Protein AF-A0A0L0MYG7-F1 (afdb_monomer_lite)

Radius of gyration: 21.52 Å; chains: 1; bounding box: 52×44×65 Å

Sequence (271 aa):
MSEELMTRDEAVSALLAFVYSGALVLRRGVGYALIGATPTTFSWSAALEDIDGPAMPVDRYCVKIDRRSKKISPPEPIILSKVDLSEAILSATGLHLASLTRFTDGALSISYKVTVQESLDIAYVLQLRHYGNVASMDSLMALISKRVDPHVLPVPPVYPIPGEKRRQDTAGMGRQITFLIPGVMASITYPRLSHDEKLVFIRRVAFAFQACWSIPLLGTHLIGELTATDVGDEVVLSIEPDRHHSLGGPFSSVRKYLQAYIKSSLIALEK

Structure (mmCIF, N/CA/C/O backbone):
data_AF-A0A0L0MYG7-F1
#
_entry.id   AF-A0A0L0MYG7-F1
#
loop_
_atom_site.group_PDB
_atom_site.id
_atom_site.type_symbol
_atom_site.label_atom_id
_atom_site.label_alt_id
_atom_site.label_comp_id
_atom_site.label_asym_id
_atom_site.label_entity_id
_atom_site.label_seq_id
_atom_site.pdbx_PDB_ins_code
_atom_site.Cartn_x
_atom_site.Cartn_y
_atom_site.Cartn_z
_atom_site.occupancy
_atom_site.B_iso_or_equiv
_atom_site.auth_seq_id
_atom_site.auth_comp_id
_atom_site.auth_asym_id
_atom_site.auth_atom_id
_atom_site.pdbx_PDB_model_num
ATOM 1 N N . MET A 1 1 ? 22.408 -6.200 -36.725 1.00 44.53 1 MET A N 1
ATOM 2 C CA . MET A 1 1 ? 22.209 -7.198 -35.655 1.00 44.53 1 MET A CA 1
ATOM 3 C C . MET A 1 1 ? 21.336 -6.550 -34.599 1.00 44.53 1 MET A C 1
ATOM 5 O O . MET A 1 1 ? 21.670 -5.447 -34.187 1.00 44.53 1 MET A O 1
ATOM 9 N N . SER A 1 2 ? 20.195 -7.145 -34.250 1.00 50.91 2 SER A N 1
ATOM 10 C CA . SER A 1 2 ? 19.400 -6.663 -33.115 1.00 50.91 2 SER A CA 1
ATOM 11 C C . SER A 1 2 ? 20.185 -7.003 -31.855 1.00 50.91 2 SER A C 1
ATOM 13 O O . SER A 1 2 ? 20.389 -8.183 -31.593 1.00 50.91 2 SER A O 1
ATOM 15 N N . GLU A 1 3 ? 20.689 -6.008 -31.126 1.00 68.12 3 GLU A N 1
ATOM 16 C CA . GLU A 1 3 ? 21.228 -6.266 -29.789 1.00 68.12 3 GLU A CA 1
ATOM 17 C C . GLU A 1 3 ? 20.101 -6.842 -28.934 1.00 68.12 3 GLU A C 1
ATOM 19 O O . GLU A 1 3 ? 19.008 -6.276 -28.856 1.00 68.12 3 GLU A O 1
ATOM 24 N N . GLU A 1 4 ? 20.349 -8.014 -28.364 1.00 82.50 4 GLU A N 1
ATOM 25 C CA . GLU A 1 4 ? 19.376 -8.713 -27.546 1.00 82.50 4 GLU A CA 1
ATOM 26 C C . GLU A 1 4 ? 19.176 -7.937 -26.241 1.00 82.50 4 GLU A C 1
ATOM 28 O O . GLU A 1 4 ? 20.112 -7.720 -25.467 1.00 82.50 4 GLU A O 1
ATOM 33 N N . LEU A 1 5 ? 17.954 -7.443 -26.035 1.00 88.88 5 LEU A N 1
ATOM 34 C CA . LEU A 1 5 ? 17.595 -6.716 -24.825 1.00 88.88 5 LEU A CA 1
ATOM 35 C C . LEU A 1 5 ? 17.513 -7.686 -23.655 1.00 88.88 5 LEU A C 1
ATOM 37 O O . LEU A 1 5 ? 16.866 -8.725 -23.761 1.00 88.88 5 LEU A O 1
ATOM 41 N N . MET A 1 6 ? 18.062 -7.273 -22.515 1.00 90.94 6 MET A N 1
ATOM 42 C CA . MET A 1 6 ? 17.959 -8.017 -21.269 1.00 90.94 6 MET A CA 1
ATOM 43 C C . MET A 1 6 ? 16.494 -8.355 -20.959 1.00 90.94 6 MET A C 1
ATOM 45 O O . MET A 1 6 ? 15.597 -7.489 -20.972 1.00 90.94 6 MET A O 1
ATOM 49 N N . THR A 1 7 ? 16.274 -9.634 -20.682 1.00 90.69 7 THR A N 1
ATOM 50 C CA . THR A 1 7 ? 15.012 -10.197 -20.213 1.00 90.69 7 THR A CA 1
ATOM 51 C C . THR A 1 7 ? 14.792 -9.873 -18.735 1.00 90.69 7 THR A C 1
ATOM 53 O O . THR A 1 7 ? 15.692 -9.431 -18.020 1.00 90.69 7 THR A O 1
ATOM 56 N N . ARG A 1 8 ? 13.563 -10.072 -18.248 1.00 89.88 8 ARG A N 1
ATOM 57 C CA . ARG A 1 8 ? 13.252 -9.845 -16.831 1.00 89.88 8 ARG A CA 1
ATOM 58 C C . ARG A 1 8 ? 14.039 -10.795 -15.924 1.00 89.88 8 ARG A C 1
ATOM 60 O O . ARG A 1 8 ? 14.512 -10.353 -14.885 1.00 89.88 8 ARG A O 1
ATOM 67 N N . ASP A 1 9 ? 14.201 -12.051 -16.326 1.00 89.06 9 ASP A N 1
ATOM 68 C CA . ASP A 1 9 ? 14.867 -13.068 -15.508 1.00 89.06 9 ASP A CA 1
ATOM 69 C C . ASP A 1 9 ? 16.372 -12.808 -15.415 1.00 89.06 9 ASP A C 1
ATOM 71 O O . ASP A 1 9 ? 16.927 -12.806 -14.317 1.00 89.06 9 ASP A O 1
ATOM 75 N N . GLU A 1 10 ? 17.015 -12.440 -16.529 1.00 92.56 10 GLU A N 1
ATOM 76 C CA . GLU A 1 10 ? 18.406 -11.970 -16.510 1.00 92.56 10 GLU A CA 1
ATOM 77 C C . GLU A 1 10 ? 18.579 -10.737 -15.613 1.00 92.56 10 GLU A C 1
ATOM 79 O O . GLU A 1 10 ? 19.562 -10.639 -14.876 1.00 92.56 10 GLU A O 1
ATOM 84 N N . ALA A 1 11 ? 17.626 -9.798 -15.646 1.00 93.56 11 ALA A N 1
ATOM 85 C CA . ALA A 1 11 ? 17.662 -8.613 -14.795 1.00 93.56 11 ALA A CA 1
ATOM 86 C C . ALA A 1 11 ? 17.522 -8.965 -13.306 1.00 93.56 11 ALA A C 1
ATOM 88 O O . ALA A 1 11 ? 18.200 -8.361 -12.477 1.00 93.56 11 ALA A O 1
ATOM 89 N N . VAL A 1 12 ? 16.690 -9.955 -12.960 1.00 93.81 12 VAL A N 1
ATOM 90 C CA . VAL A 1 12 ? 16.579 -10.476 -11.588 1.00 93.81 12 VAL A CA 1
ATOM 91 C C . VAL A 1 12 ? 17.892 -11.121 -11.153 1.00 93.81 12 VAL A C 1
ATOM 93 O O . VAL A 1 12 ? 18.393 -10.807 -10.074 1.00 93.81 12 VAL A O 1
ATOM 96 N N . SER A 1 13 ? 18.494 -11.972 -11.988 1.00 93.94 13 SER A N 1
ATOM 97 C CA . SER A 1 13 ? 19.794 -12.578 -11.678 1.00 93.94 13 SER A CA 1
ATOM 98 C C . SER A 1 13 ? 20.880 -11.517 -11.476 1.00 93.94 13 SER A C 1
ATOM 100 O O . SER A 1 13 ? 21.637 -11.593 -10.507 1.00 93.94 13 SER A O 1
ATOM 102 N N . ALA A 1 14 ? 20.923 -10.495 -12.337 1.00 94.62 14 ALA A N 1
ATOM 103 C CA . ALA A 1 14 ? 21.862 -9.381 -12.223 1.00 94.62 14 ALA A CA 1
ATOM 104 C C . ALA A 1 14 ? 21.627 -8.546 -10.952 1.00 94.62 14 ALA A C 1
ATOM 106 O O . ALA A 1 14 ? 22.588 -8.198 -10.266 1.00 94.62 14 ALA A O 1
ATOM 107 N N . LEU A 1 15 ? 20.364 -8.270 -10.603 1.00 94.38 15 LEU A N 1
ATOM 108 C CA . LEU A 1 15 ? 19.988 -7.577 -9.369 1.00 94.38 15 LEU A CA 1
ATOM 109 C C . LEU A 1 15 ? 20.484 -8.337 -8.137 1.00 94.38 15 LEU A C 1
ATOM 111 O O . LEU A 1 15 ? 21.134 -7.749 -7.277 1.00 94.38 15 LEU A O 1
ATOM 115 N N . LEU A 1 16 ? 20.196 -9.637 -8.052 1.00 92.94 16 LEU A N 1
ATOM 116 C CA . LEU A 1 16 ? 20.586 -10.455 -6.905 1.00 92.94 16 LEU A CA 1
ATOM 117 C C . LEU A 1 16 ? 22.108 -10.559 -6.791 1.00 92.94 16 LEU A C 1
ATOM 119 O O . LEU A 1 16 ? 22.650 -10.349 -5.708 1.00 92.94 16 LEU A O 1
ATOM 123 N N . ALA A 1 17 ? 22.807 -10.801 -7.904 1.00 92.75 17 ALA A N 1
ATOM 124 C CA . ALA A 1 17 ? 24.267 -10.818 -7.925 1.00 92.75 17 ALA A CA 1
ATOM 125 C C . ALA A 1 17 ? 24.854 -9.481 -7.442 1.00 92.75 17 ALA A C 1
ATOM 127 O O . ALA A 1 17 ? 25.784 -9.463 -6.637 1.00 92.75 17 ALA A O 1
ATOM 128 N N . PHE A 1 18 ? 24.276 -8.360 -7.877 1.00 92.31 18 PHE A N 1
ATOM 129 C CA . PHE A 1 18 ? 24.678 -7.028 -7.440 1.00 92.31 18 PHE A CA 1
ATOM 130 C C . PHE A 1 18 ? 24.441 -6.803 -5.942 1.00 92.31 18 PHE A C 1
ATOM 132 O O . PHE A 1 18 ? 25.358 -6.369 -5.246 1.00 92.31 18 PHE A O 1
ATOM 139 N N . VAL A 1 19 ? 23.261 -7.144 -5.418 1.00 90.06 19 VAL A N 1
ATOM 140 C CA . VAL A 1 19 ? 22.948 -7.008 -3.985 1.00 90.06 19 VAL A CA 1
ATOM 141 C C . VAL A 1 19 ? 23.922 -7.844 -3.142 1.00 90.06 19 VAL A C 1
ATOM 143 O O . VAL A 1 19 ? 24.525 -7.325 -2.201 1.00 90.06 19 VAL A O 1
ATOM 146 N N . TYR A 1 20 ? 24.138 -9.111 -3.516 1.00 89.31 20 TYR A N 1
ATOM 147 C CA . TYR A 1 20 ? 25.002 -10.041 -2.781 1.00 89.31 20 TYR A CA 1
ATOM 148 C C . TYR A 1 20 ? 26.503 -9.812 -2.983 1.00 89.31 20 TYR A C 1
ATOM 150 O O . TYR A 1 20 ? 27.301 -10.330 -2.204 1.00 89.31 20 TYR A O 1
ATOM 158 N N . SER A 1 21 ? 26.906 -8.989 -3.956 1.00 88.25 21 SER A N 1
ATOM 159 C CA . SER A 1 21 ? 28.303 -8.554 -4.107 1.00 88.25 21 SER A CA 1
ATOM 160 C C . SER A 1 21 ? 28.805 -7.685 -2.943 1.00 88.25 21 SER A C 1
ATOM 162 O O . SER A 1 21 ? 29.998 -7.407 -2.852 1.00 88.25 21 SER A O 1
ATOM 164 N N . GLY A 1 22 ? 27.906 -7.247 -2.052 1.00 81.00 22 GLY A N 1
ATOM 165 C CA . GLY A 1 22 ? 28.211 -6.324 -0.959 1.00 81.00 22 GLY A CA 1
ATOM 166 C C . GLY A 1 22 ? 28.069 -4.850 -1.344 1.00 81.00 22 GLY A C 1
ATOM 167 O O . GLY A 1 22 ? 28.315 -3.992 -0.503 1.00 81.00 22 GLY A O 1
ATOM 168 N N . ALA A 1 23 ? 27.628 -4.544 -2.572 1.00 78.62 23 ALA A N 1
ATOM 169 C CA . ALA A 1 23 ? 27.386 -3.174 -3.034 1.00 78.62 23 ALA A CA 1
ATOM 170 C C . ALA A 1 23 ? 26.303 -2.431 -2.229 1.00 78.62 23 ALA A C 1
ATOM 172 O O . ALA A 1 23 ? 26.294 -1.203 -2.200 1.00 78.62 23 ALA A O 1
ATOM 173 N N . LEU A 1 24 ? 25.392 -3.175 -1.591 1.00 73.38 24 LEU A N 1
ATOM 174 C CA . LEU A 1 24 ? 24.371 -2.635 -0.698 1.00 73.38 24 LEU A CA 1
ATOM 175 C C . LEU A 1 24 ? 24.718 -2.903 0.767 1.00 73.38 24 LEU A C 1
ATOM 177 O O . LEU A 1 24 ? 25.017 -1.957 1.487 1.00 73.38 24 LEU A O 1
ATOM 181 N N . VAL A 1 25 ? 24.711 -4.166 1.211 1.00 67.25 25 VAL A N 1
ATOM 182 C CA . VAL A 1 25 ? 25.113 -4.570 2.573 1.00 67.25 25 VAL A CA 1
ATOM 183 C C . VAL A 1 25 ? 25.548 -6.045 2.566 1.00 67.25 25 VAL A C 1
ATOM 185 O O . VAL A 1 25 ? 24.929 -6.869 1.894 1.00 67.25 25 VAL A O 1
ATOM 188 N N . LEU A 1 26 ? 26.586 -6.408 3.331 1.00 67.50 26 LEU A N 1
ATOM 189 C CA . LEU A 1 26 ? 26.962 -7.811 3.562 1.00 67.50 26 LEU A CA 1
ATOM 190 C C . LEU A 1 26 ? 26.000 -8.493 4.557 1.00 67.50 26 LEU A C 1
ATOM 192 O O . LEU A 1 26 ? 25.760 -7.962 5.636 1.00 67.50 26 LEU A O 1
ATOM 196 N N . ARG A 1 27 ? 25.566 -9.725 4.242 1.00 65.12 27 ARG A N 1
ATOM 197 C CA . ARG A 1 27 ? 24.847 -10.659 5.144 1.00 65.12 27 ARG A CA 1
ATOM 198 C C . ARG A 1 27 ? 23.405 -10.282 5.529 1.00 65.12 27 ARG A C 1
ATOM 200 O O . ARG A 1 27 ? 22.999 -10.511 6.661 1.00 65.12 27 ARG A O 1
ATOM 207 N N . ARG A 1 28 ? 22.615 -9.764 4.587 1.00 76.12 28 ARG A N 1
ATOM 208 C CA . ARG A 1 28 ? 21.155 -9.620 4.742 1.00 76.12 28 ARG A CA 1
ATOM 209 C C . ARG A 1 28 ? 20.405 -10.438 3.692 1.00 76.12 28 ARG A C 1
ATOM 211 O O . ARG A 1 28 ? 20.926 -10.669 2.598 1.00 76.12 28 ARG A O 1
ATOM 218 N N . GLY A 1 29 ? 19.197 -10.884 4.031 1.00 84.19 29 GLY A N 1
ATOM 219 C CA . GLY A 1 29 ? 18.233 -11.366 3.046 1.00 84.19 29 GLY A CA 1
ATOM 220 C C . GLY A 1 29 ? 17.796 -10.218 2.136 1.00 84.19 29 GLY A C 1
ATOM 221 O O . GLY A 1 29 ? 17.861 -9.050 2.526 1.00 84.19 29 GLY A O 1
ATOM 222 N N . VAL A 1 30 ? 17.370 -10.533 0.911 1.00 87.38 30 VAL A N 1
ATOM 223 C CA . VAL A 1 30 ? 16.823 -9.526 -0.004 1.00 87.38 30 VAL A CA 1
ATOM 224 C C . VAL A 1 30 ? 15.438 -9.927 -0.490 1.00 87.38 30 VAL A C 1
ATOM 226 O O . VAL A 1 30 ? 15.272 -10.898 -1.227 1.00 87.38 30 VAL A O 1
ATOM 229 N N . GLY A 1 31 ? 14.439 -9.142 -0.093 1.00 88.44 31 GLY A N 1
ATOM 230 C CA . GLY A 1 31 ? 13.153 -9.100 -0.778 1.00 88.44 31 GLY A CA 1
ATOM 231 C C . GLY A 1 31 ? 13.262 -8.157 -1.972 1.00 88.44 31 GLY A C 1
ATOM 232 O O . GLY A 1 31 ? 13.893 -7.107 -1.869 1.00 88.44 31 GLY A O 1
ATOM 233 N N . TYR A 1 32 ? 12.671 -8.493 -3.116 1.00 89.81 32 TYR A N 1
ATOM 234 C CA . TYR A 1 32 ? 12.673 -7.587 -4.264 1.00 89.81 32 TYR A CA 1
ATOM 235 C C . TYR A 1 32 ? 11.331 -7.548 -4.986 1.00 89.81 32 TYR A C 1
ATOM 237 O O . TYR A 1 32 ? 10.563 -8.508 -4.979 1.00 89.81 32 TYR A O 1
ATOM 245 N N . ALA A 1 33 ? 11.054 -6.408 -5.612 1.00 89.31 33 ALA A N 1
ATOM 246 C CA . ALA A 1 33 ? 9.813 -6.143 -6.325 1.00 89.31 33 ALA A CA 1
ATOM 247 C C . ALA A 1 33 ? 10.068 -5.263 -7.549 1.00 89.31 33 ALA A C 1
ATOM 249 O O . ALA A 1 33 ? 10.836 -4.304 -7.479 1.00 89.31 33 ALA A O 1
ATOM 250 N N . LEU A 1 34 ? 9.420 -5.569 -8.673 1.00 90.12 34 LEU A N 1
ATOM 251 C CA . LEU A 1 34 ? 9.500 -4.726 -9.866 1.00 90.12 34 LEU A CA 1
ATOM 252 C C . LEU A 1 34 ? 8.645 -3.473 -9.638 1.00 90.12 34 LEU A C 1
ATOM 254 O O . LEU A 1 34 ? 7.438 -3.594 -9.455 1.00 90.12 34 LEU A O 1
ATOM 258 N N . ILE A 1 35 ? 9.267 -2.294 -9.671 1.00 89.62 35 ILE A N 1
ATOM 259 C CA . ILE A 1 35 ? 8.579 -0.994 -9.595 1.00 89.62 35 ILE A CA 1
ATOM 260 C C . ILE A 1 35 ? 8.069 -0.600 -10.983 1.00 89.62 35 ILE A C 1
ATOM 262 O O . ILE A 1 35 ? 6.950 -0.123 -11.134 1.00 89.62 35 ILE A O 1
ATOM 266 N N . GLY A 1 36 ? 8.896 -0.798 -12.012 1.00 88.31 36 GLY A N 1
ATOM 267 C CA . GLY A 1 36 ? 8.549 -0.416 -13.374 1.00 88.31 36 GLY A CA 1
ATOM 268 C C . GLY A 1 36 ? 9.454 -1.054 -14.417 1.00 88.31 36 GLY A C 1
ATOM 269 O O . GLY A 1 36 ? 10.616 -1.368 -14.155 1.00 88.31 36 GLY A O 1
ATOM 270 N N . ALA A 1 37 ? 8.907 -1.237 -15.615 1.00 90.75 37 ALA A N 1
ATOM 271 C CA . ALA A 1 37 ? 9.622 -1.750 -16.772 1.00 90.75 37 ALA A CA 1
ATOM 272 C C . ALA A 1 37 ? 9.333 -0.868 -17.987 1.00 90.75 37 ALA A C 1
ATOM 274 O O . ALA A 1 37 ? 8.186 -0.723 -18.404 1.00 90.75 37 ALA A O 1
ATOM 275 N N . THR A 1 38 ? 10.385 -0.305 -18.571 1.00 90.12 38 THR A N 1
ATOM 276 C CA . THR A 1 38 ? 10.336 0.397 -19.855 1.00 90.12 38 THR A CA 1
ATOM 277 C C . THR A 1 38 ? 11.056 -0.442 -20.920 1.00 90.12 38 THR A C 1
ATOM 279 O O . THR A 1 38 ? 11.719 -1.441 -20.602 1.00 90.12 38 THR A O 1
ATOM 282 N N . PRO A 1 39 ? 10.976 -0.074 -22.211 1.00 90.81 39 PRO A N 1
ATOM 283 C CA . PRO A 1 39 ? 11.763 -0.735 -23.251 1.00 90.81 39 PRO A CA 1
ATOM 284 C C . PRO A 1 39 ? 13.276 -0.720 -22.985 1.00 90.81 39 PRO A C 1
ATOM 286 O O . PRO A 1 39 ? 13.977 -1.625 -23.424 1.00 90.81 39 PRO A O 1
ATOM 289 N N . THR A 1 40 ? 13.774 0.267 -22.234 1.00 93.56 40 THR A N 1
ATOM 290 C CA . THR A 1 40 ? 15.208 0.481 -21.996 1.00 93.56 40 THR A CA 1
ATOM 291 C C . THR A 1 40 ? 15.657 0.153 -20.581 1.00 93.56 40 THR A C 1
ATOM 293 O O . THR A 1 40 ? 16.847 -0.032 -20.368 1.00 93.56 40 THR A O 1
ATOM 296 N N . THR A 1 41 ? 14.759 0.087 -19.598 1.00 94.94 41 THR A N 1
ATOM 297 C CA . THR A 1 41 ? 15.164 0.044 -18.186 1.00 94.94 41 THR A CA 1
ATOM 298 C C . THR A 1 41 ? 14.212 -0.799 -17.350 1.00 94.94 41 THR A C 1
ATOM 300 O O . THR A 1 41 ? 12.996 -0.752 -17.535 1.00 94.94 41 THR A O 1
ATOM 303 N N . PHE A 1 42 ? 14.765 -1.536 -16.392 1.00 95.44 42 PHE A N 1
ATOM 304 C CA . PHE A 1 42 ? 14.014 -2.102 -15.276 1.00 95.44 42 PHE A CA 1
ATOM 305 C C . PHE A 1 42 ? 14.325 -1.338 -13.993 1.00 95.44 42 PHE A C 1
ATOM 307 O O . PHE A 1 42 ? 15.490 -1.078 -13.711 1.00 95.44 42 PHE A O 1
ATOM 314 N N . SER A 1 43 ? 13.299 -1.026 -13.208 1.00 94.44 43 SER A N 1
ATOM 315 C CA . SER A 1 43 ? 13.423 -0.404 -11.888 1.00 94.44 43 SER A CA 1
ATOM 316 C C . SER A 1 43 ? 12.910 -1.371 -10.830 1.00 94.44 43 SER A C 1
ATOM 318 O O . SER A 1 43 ? 11.752 -1.790 -10.887 1.00 94.44 43 SER A O 1
ATOM 320 N N . TRP A 1 44 ? 13.750 -1.705 -9.857 1.00 93.50 44 TRP A N 1
ATOM 321 C CA . TRP A 1 44 ? 13.452 -2.673 -8.806 1.00 93.50 44 TRP A CA 1
ATOM 322 C C . TRP A 1 44 ? 13.548 -2.036 -7.427 1.00 93.50 44 TRP A C 1
ATOM 324 O O . TRP A 1 44 ? 14.464 -1.267 -7.161 1.00 93.50 44 TRP A O 1
ATOM 334 N N . SER A 1 45 ? 12.630 -2.395 -6.537 1.00 91.94 45 SER A N 1
ATOM 335 C CA . SER A 1 45 ? 12.805 -2.219 -5.101 1.00 91.94 45 SER A CA 1
ATOM 336 C C . SER A 1 45 ? 13.587 -3.415 -4.572 1.00 91.94 45 SER A C 1
ATOM 338 O O . SER A 1 45 ? 13.196 -4.549 -4.834 1.00 91.94 45 SER A O 1
ATOM 340 N N . ALA A 1 46 ? 14.664 -3.164 -3.835 1.00 91.75 46 ALA A N 1
ATOM 341 C CA . ALA A 1 46 ? 15.398 -4.152 -3.056 1.00 91.75 46 ALA A CA 1
ATOM 342 C C . ALA A 1 46 ? 15.268 -3.796 -1.570 1.00 91.75 46 ALA A C 1
ATOM 344 O O . ALA A 1 46 ? 15.674 -2.710 -1.159 1.00 91.75 46 ALA A O 1
ATOM 345 N N . ALA A 1 47 ? 14.678 -4.693 -0.788 1.00 90.44 47 ALA A N 1
ATOM 346 C CA . ALA A 1 47 ? 14.458 -4.586 0.646 1.00 90.44 47 ALA A CA 1
ATOM 347 C C . ALA A 1 47 ? 15.480 -5.460 1.379 1.00 90.44 47 ALA A C 1
ATOM 349 O O . ALA A 1 47 ? 15.531 -6.668 1.153 1.00 90.44 47 ALA A O 1
ATOM 350 N N . LEU A 1 48 ? 16.311 -4.845 2.219 1.00 88.69 48 LEU A N 1
ATOM 351 C CA . LEU A 1 48 ? 17.413 -5.519 2.904 1.00 88.69 48 LEU A CA 1
ATOM 352 C C . LEU A 1 48 ? 16.962 -5.988 4.286 1.00 88.69 48 LEU A C 1
ATOM 354 O O . LEU A 1 48 ? 17.014 -5.230 5.257 1.00 88.69 48 LEU A O 1
ATOM 358 N N . GLU A 1 49 ? 16.519 -7.235 4.357 1.00 84.50 49 GLU A N 1
ATOM 359 C CA . GLU A 1 49 ? 15.932 -7.830 5.554 1.00 84.50 49 GLU A CA 1
ATOM 360 C C . GLU A 1 49 ? 17.003 -8.521 6.398 1.00 84.50 49 GLU A C 1
ATOM 362 O O . GLU A 1 49 ? 17.777 -9.351 5.915 1.00 84.50 49 GLU A O 1
ATOM 367 N N . ASP A 1 50 ? 17.049 -8.174 7.680 1.00 83.19 50 ASP A N 1
ATOM 368 C CA . ASP A 1 50 ? 17.824 -8.920 8.663 1.00 83.19 50 ASP A CA 1
ATOM 369 C C . ASP A 1 50 ? 16.933 -10.027 9.232 1.00 83.19 50 ASP A C 1
ATOM 371 O O . ASP A 1 50 ? 16.040 -9.762 10.034 1.00 83.19 50 ASP A O 1
ATOM 375 N N . ILE A 1 51 ? 17.127 -11.254 8.742 1.00 77.44 51 ILE A N 1
ATOM 376 C CA . ILE A 1 51 ? 16.279 -12.408 9.084 1.00 77.44 51 ILE A CA 1
ATOM 377 C C . ILE A 1 51 ? 16.470 -12.806 10.554 1.00 77.44 51 ILE A C 1
ATOM 379 O O . ILE A 1 51 ? 15.522 -13.254 11.198 1.00 77.44 51 ILE A O 1
ATOM 383 N N . ASP A 1 52 ? 17.677 -12.608 11.083 1.00 82.38 52 ASP A N 1
ATOM 384 C CA . ASP A 1 52 ? 18.057 -13.017 12.436 1.00 82.38 52 ASP A CA 1
ATOM 385 C C . ASP A 1 52 ? 18.026 -11.843 13.435 1.00 82.38 52 ASP A C 1
ATOM 387 O O . ASP A 1 52 ? 18.188 -12.033 14.644 1.00 82.38 52 ASP A O 1
ATOM 391 N N . GLY A 1 53 ? 17.836 -10.618 12.936 1.00 78.00 53 GLY A N 1
ATOM 392 C CA . GLY A 1 53 ? 17.839 -9.386 13.715 1.00 78.00 53 GLY A CA 1
ATOM 393 C C . GLY A 1 53 ? 16.503 -9.051 14.395 1.00 78.00 53 GLY A C 1
ATOM 394 O O . GLY A 1 53 ? 15.467 -9.671 14.146 1.00 78.00 53 GLY A O 1
ATOM 395 N N . PRO A 1 54 ? 16.492 -8.033 15.277 1.00 77.94 54 PRO A N 1
ATOM 396 C CA . PRO A 1 54 ? 15.252 -7.507 15.835 1.00 77.94 54 PRO A CA 1
ATOM 397 C C . PRO A 1 54 ? 14.381 -6.889 14.735 1.00 77.94 54 PRO A C 1
ATOM 399 O O . PRO A 1 54 ? 14.886 -6.393 13.729 1.00 77.94 54 PRO A O 1
ATOM 402 N N . ALA A 1 55 ? 13.066 -6.847 14.963 1.00 76.25 55 ALA A N 1
ATOM 403 C CA . ALA A 1 55 ? 12.132 -6.182 14.060 1.00 76.25 55 ALA A CA 1
ATOM 404 C C . ALA A 1 55 ? 12.448 -4.678 13.973 1.00 76.25 55 ALA A C 1
ATOM 406 O O . ALA A 1 55 ? 12.067 -3.894 14.842 1.00 76.25 55 ALA A O 1
ATOM 407 N N . MET A 1 56 ? 13.157 -4.292 12.917 1.00 81.75 56 MET A N 1
ATOM 408 C CA . MET A 1 56 ? 13.534 -2.919 12.600 1.00 81.75 56 MET A CA 1
ATOM 409 C C . MET A 1 56 ? 12.944 -2.534 11.241 1.00 81.75 56 MET A C 1
ATOM 411 O O . MET A 1 56 ? 12.690 -3.413 10.414 1.00 81.75 56 MET A O 1
ATOM 415 N N . PRO A 1 57 ? 12.725 -1.234 10.976 1.00 84.94 57 PRO A N 1
ATOM 416 C CA . PRO A 1 57 ? 12.365 -0.793 9.638 1.00 84.94 57 PRO A CA 1
ATOM 417 C C . PRO A 1 57 ? 13.399 -1.268 8.606 1.00 84.94 57 PRO A C 1
ATOM 419 O O . PRO A 1 57 ? 14.605 -1.194 8.839 1.00 84.94 57 PRO A O 1
ATOM 422 N N . VAL A 1 58 ? 12.914 -1.771 7.474 1.00 87.62 58 VAL A N 1
ATOM 423 C CA . VAL A 1 58 ? 13.707 -2.469 6.457 1.00 87.62 58 VAL A CA 1
ATOM 424 C C . VAL A 1 58 ? 14.201 -1.462 5.437 1.00 87.62 58 VAL A C 1
ATOM 426 O O . VAL A 1 58 ? 13.398 -0.842 4.743 1.00 87.62 58 VAL A O 1
ATOM 429 N N . ASP A 1 59 ? 15.509 -1.288 5.295 1.00 89.06 59 ASP A N 1
ATOM 430 C CA . ASP A 1 59 ? 16.047 -0.367 4.294 1.00 89.06 59 ASP A CA 1
ATOM 431 C C . ASP A 1 59 ? 15.720 -0.834 2.878 1.00 89.06 59 ASP A C 1
ATOM 433 O O . ASP A 1 59 ? 15.877 -2.007 2.529 1.00 89.06 59 ASP A O 1
ATOM 437 N N . ARG A 1 60 ? 15.230 0.103 2.064 1.00 91.38 60 ARG A N 1
ATOM 438 C CA . ARG A 1 60 ? 14.775 -0.159 0.701 1.00 91.38 60 ARG A CA 1
ATOM 439 C C . ARG A 1 60 ? 15.515 0.728 -0.269 1.00 91.38 60 ARG A C 1
ATOM 441 O O . ARG A 1 60 ? 15.663 1.924 -0.030 1.00 91.38 60 ARG A O 1
ATOM 448 N N . TYR A 1 61 ? 15.912 0.144 -1.387 1.00 93.00 61 TYR A N 1
ATOM 449 C CA . TYR A 1 61 ? 16.637 0.833 -2.440 1.00 93.00 61 TYR A CA 1
ATOM 450 C C . TYR A 1 61 ? 15.961 0.614 -3.784 1.00 93.00 61 TYR A C 1
ATOM 452 O O . TYR A 1 61 ? 15.470 -0.474 -4.075 1.00 93.00 61 TYR A O 1
ATOM 460 N N . CYS A 1 62 ? 15.942 1.656 -4.602 1.00 94.00 62 CYS A N 1
ATOM 461 C CA . CYS A 1 62 ? 15.598 1.600 -6.004 1.00 94.00 62 CYS A CA 1
ATOM 462 C C . CYS A 1 62 ? 16.877 1.298 -6.781 1.00 94.00 62 CYS A C 1
ATOM 464 O O . CYS A 1 62 ? 17.841 2.064 -6.736 1.00 94.00 62 CYS A O 1
ATOM 466 N N . VAL A 1 63 ? 16.886 0.170 -7.479 1.00 95.25 63 VAL A N 1
ATOM 467 C CA . VAL A 1 63 ? 17.986 -0.259 -8.338 1.00 95.25 63 VAL A CA 1
ATOM 468 C C . VAL A 1 63 ? 17.478 -0.260 -9.771 1.00 95.25 63 VAL A C 1
ATOM 470 O O . VAL A 1 63 ? 16.505 -0.951 -10.087 1.00 95.25 63 VAL A O 1
ATOM 473 N N . LYS A 1 64 ? 18.120 0.523 -10.642 1.00 96.69 64 LYS A N 1
ATOM 474 C CA . LYS A 1 64 ? 17.761 0.604 -12.060 1.00 96.69 64 LYS A CA 1
ATOM 475 C C . LYS A 1 64 ? 18.776 -0.181 -12.881 1.00 96.69 64 LYS A C 1
ATOM 477 O O . LYS A 1 64 ? 19.977 -0.064 -12.659 1.00 96.69 64 LYS A O 1
ATOM 482 N N . ILE A 1 65 ? 18.296 -0.971 -13.833 1.00 97.19 65 ILE A N 1
ATOM 483 C CA . ILE A 1 65 ? 19.124 -1.772 -14.736 1.00 97.19 65 ILE A CA 1
ATOM 484 C C . ILE A 1 65 ? 18.790 -1.375 -16.166 1.00 97.19 65 ILE A C 1
ATOM 486 O O . ILE A 1 65 ? 17.647 -1.514 -16.606 1.00 97.19 65 ILE A O 1
ATOM 490 N N . ASP A 1 66 ? 19.785 -0.875 -16.890 1.00 96.56 66 ASP A N 1
ATOM 491 C CA . ASP A 1 66 ? 19.651 -0.583 -18.311 1.00 96.56 66 ASP A CA 1
ATOM 492 C C . ASP A 1 66 ? 19.664 -1.889 -19.115 1.00 96.56 66 ASP A C 1
ATOM 494 O O . ASP A 1 66 ? 20.594 -2.691 -19.033 1.00 96.56 66 ASP A O 1
ATOM 498 N N . ARG A 1 67 ? 18.614 -2.112 -19.903 1.00 94.88 67 ARG A N 1
ATOM 499 C CA . ARG A 1 67 ? 18.358 -3.378 -20.600 1.00 94.88 67 ARG A CA 1
ATOM 500 C C . ARG A 1 67 ? 19.321 -3.637 -21.751 1.00 94.88 67 ARG A C 1
ATOM 502 O O . ARG A 1 67 ? 19.448 -4.780 -22.177 1.00 94.88 67 ARG A O 1
ATOM 509 N N . ARG A 1 68 ? 19.972 -2.595 -22.268 1.00 93.56 68 ARG A N 1
ATOM 510 C CA . ARG A 1 68 ? 20.857 -2.684 -23.433 1.00 93.56 68 ARG A CA 1
ATOM 511 C C . ARG A 1 68 ? 22.312 -2.851 -23.011 1.00 93.56 68 ARG A C 1
ATOM 513 O O . ARG A 1 68 ? 22.982 -3.790 -23.416 1.00 93.56 68 ARG A O 1
ATOM 520 N N . SER A 1 69 ? 22.787 -1.952 -22.161 1.00 94.56 69 SER A N 1
ATOM 521 C CA . SER A 1 69 ? 24.153 -1.945 -21.634 1.00 94.56 69 SER A CA 1
ATOM 522 C C . SER A 1 69 ? 24.358 -2.899 -20.461 1.00 94.56 69 SER A C 1
ATOM 524 O O . SER A 1 69 ? 25.499 -3.116 -20.056 1.00 94.56 69 SER A O 1
ATOM 526 N N . LYS A 1 70 ? 23.270 -3.436 -19.887 1.00 94.50 70 LYS A N 1
ATOM 527 C CA . LYS A 1 70 ? 23.272 -4.282 -18.683 1.00 94.50 70 LYS A CA 1
ATOM 528 C C . LYS A 1 70 ? 23.877 -3.581 -17.454 1.00 94.50 70 LYS A C 1
ATOM 530 O O . LYS A 1 70 ? 24.178 -4.233 -16.457 1.00 94.50 70 LYS A O 1
ATOM 535 N N . LYS A 1 71 ? 24.064 -2.253 -17.506 1.00 96.06 71 LYS A N 1
ATOM 536 C CA . LYS A 1 71 ? 24.599 -1.465 -16.391 1.00 96.06 71 LYS A CA 1
ATOM 537 C C . LYS A 1 71 ? 23.547 -1.282 -15.309 1.00 96.06 71 LYS A C 1
ATOM 539 O O . LYS A 1 71 ? 22.400 -0.939 -15.588 1.00 96.06 71 LYS A O 1
ATOM 544 N N . ILE A 1 72 ? 23.993 -1.446 -14.071 1.00 96.19 72 ILE A N 1
ATOM 545 C CA . ILE A 1 72 ? 23.204 -1.222 -12.865 1.00 96.19 72 ILE A CA 1
ATOM 546 C C . ILE A 1 72 ? 23.549 0.171 -12.333 1.00 96.19 72 ILE A C 1
ATOM 548 O O . ILE A 1 72 ? 24.726 0.511 -12.196 1.00 96.19 72 ILE A O 1
ATOM 552 N N . SER A 1 73 ? 22.535 0.998 -12.087 1.00 94.44 73 SER A N 1
ATOM 553 C CA . SER A 1 73 ? 22.718 2.319 -11.490 1.00 94.44 73 SER A CA 1
ATOM 554 C C . SER A 1 73 ? 23.131 2.201 -10.021 1.00 94.44 73 SER A C 1
ATOM 556 O O . SER A 1 73 ? 22.788 1.213 -9.365 1.00 94.44 73 SER A O 1
ATOM 558 N N . PRO A 1 74 ? 23.788 3.227 -9.453 1.00 94.06 74 PRO A N 1
ATOM 559 C CA . PRO A 1 74 ? 23.910 3.343 -8.007 1.00 94.06 74 PRO A CA 1
ATOM 560 C C . PRO A 1 74 ? 22.528 3.205 -7.342 1.00 94.06 74 PRO A C 1
ATOM 562 O O . PRO A 1 74 ? 21.563 3.792 -7.847 1.00 94.06 74 PRO A O 1
ATOM 565 N N . PRO A 1 75 ? 22.402 2.423 -6.259 1.00 94.00 75 PRO A N 1
ATOM 566 C CA . PRO A 1 75 ? 21.133 2.269 -5.563 1.00 94.00 75 PRO A CA 1
ATOM 567 C C . PRO A 1 75 ? 20.685 3.573 -4.907 1.00 94.00 75 PRO A C 1
ATOM 569 O O . PRO A 1 75 ? 21.444 4.211 -4.178 1.00 94.00 75 PRO A O 1
ATOM 572 N N . GLU A 1 76 ? 19.432 3.949 -5.135 1.00 94.06 76 GLU A N 1
ATOM 573 C CA . GLU A 1 76 ? 18.822 5.150 -4.561 1.00 94.06 76 GLU A CA 1
ATOM 574 C C . GLU A 1 76 ? 17.944 4.747 -3.365 1.00 94.06 76 GLU A C 1
ATOM 576 O O . GLU A 1 76 ? 17.068 3.899 -3.537 1.00 94.06 76 GLU A O 1
ATOM 581 N N . PRO A 1 77 ? 18.118 5.309 -2.156 1.00 92.75 77 PRO A N 1
ATOM 582 C CA . PRO A 1 77 ? 17.235 5.003 -1.034 1.00 92.75 77 PRO A CA 1
ATOM 583 C C . PRO A 1 77 ? 15.778 5.333 -1.364 1.00 92.75 77 PRO A C 1
ATOM 585 O O . PRO A 1 77 ? 15.464 6.438 -1.809 1.00 92.75 77 PRO A O 1
ATOM 588 N N . ILE A 1 78 ? 14.874 4.392 -1.107 1.00 92.06 78 ILE A N 1
ATOM 589 C CA . ILE A 1 78 ? 13.439 4.638 -1.193 1.00 92.06 78 ILE A CA 1
ATOM 590 C C . ILE A 1 78 ? 12.989 5.167 0.159 1.00 92.06 78 ILE A C 1
ATOM 592 O O . ILE A 1 78 ? 12.760 4.409 1.099 1.00 92.06 78 ILE A O 1
ATOM 596 N N . ILE A 1 79 ? 12.873 6.483 0.244 1.00 91.50 79 ILE A N 1
ATOM 597 C CA . ILE A 1 79 ? 12.381 7.195 1.418 1.00 91.50 79 ILE A CA 1
ATOM 598 C C . ILE A 1 79 ? 11.465 8.322 0.959 1.00 91.50 79 ILE A C 1
ATOM 600 O O . ILE A 1 79 ? 11.637 8.864 -0.131 1.00 91.50 79 ILE A O 1
ATOM 604 N N . LEU A 1 80 ? 10.504 8.696 1.798 1.00 90.25 80 LEU A N 1
ATOM 605 C CA . LEU A 1 80 ? 9.804 9.961 1.618 1.00 90.25 80 LEU A CA 1
ATOM 606 C C . LEU A 1 80 ? 10.583 11.060 2.328 1.00 90.25 80 LEU A C 1
ATOM 608 O O . LEU A 1 80 ? 10.910 10.933 3.512 1.00 90.25 80 LEU A O 1
ATOM 612 N N . SER A 1 81 ? 10.893 12.134 1.604 1.00 91.38 81 SER A N 1
ATOM 613 C CA . SER A 1 81 ? 11.535 13.288 2.218 1.00 91.38 81 SER A CA 1
ATOM 614 C C . SER A 1 81 ? 10.558 14.004 3.154 1.00 91.38 81 SER A C 1
ATOM 616 O O . SER A 1 81 ? 9.336 13.877 3.043 1.00 91.38 81 SER A O 1
ATOM 618 N N . LYS A 1 82 ? 11.087 14.817 4.076 1.00 93.94 82 LYS A N 1
ATOM 619 C CA . LYS A 1 82 ? 10.246 15.679 4.922 1.00 93.94 82 LYS A CA 1
ATOM 620 C C . LYS A 1 82 ? 9.369 16.613 4.079 1.00 93.94 82 LYS A C 1
ATOM 622 O O . LYS A 1 82 ? 8.256 16.918 4.488 1.00 93.94 82 LYS A O 1
ATOM 627 N N . VAL A 1 83 ? 9.864 17.058 2.923 1.00 95.00 83 VAL A N 1
ATOM 628 C CA . VAL A 1 83 ? 9.109 17.911 1.996 1.00 95.00 83 VAL A CA 1
ATOM 629 C C . VAL A 1 83 ? 7.937 17.132 1.402 1.00 95.00 83 VAL A C 1
ATOM 631 O O . VAL A 1 83 ? 6.805 17.591 1.525 1.00 95.00 83 VAL A O 1
ATOM 634 N N . ASP A 1 84 ? 8.183 15.923 0.886 1.00 92.69 84 ASP A N 1
ATOM 635 C CA . ASP A 1 84 ? 7.131 15.075 0.304 1.00 92.69 84 ASP A CA 1
ATOM 636 C C . ASP A 1 84 ? 6.036 14.735 1.322 1.00 92.69 84 ASP A C 1
ATOM 638 O O . ASP A 1 84 ? 4.853 14.702 0.982 1.00 92.69 84 ASP A O 1
ATOM 642 N N . LEU A 1 85 ? 6.431 14.461 2.573 1.00 94.50 85 LEU A N 1
ATOM 643 C CA . LEU A 1 85 ? 5.510 14.164 3.672 1.00 94.50 85 LEU A CA 1
ATOM 644 C C . LEU A 1 85 ? 4.690 15.398 4.061 1.00 94.50 85 LEU A C 1
ATOM 646 O O . LEU A 1 85 ? 3.477 15.288 4.218 1.00 94.50 85 LEU A O 1
ATOM 650 N N . SER A 1 86 ? 5.328 16.565 4.193 1.00 96.62 86 SER A N 1
ATOM 651 C CA . SER A 1 86 ? 4.633 17.822 4.495 1.00 96.62 86 SER A CA 1
ATOM 652 C C . SER A 1 86 ? 3.613 18.175 3.417 1.00 96.62 86 SER A C 1
ATOM 654 O O . SER A 1 86 ? 2.479 18.505 3.747 1.00 96.62 86 SER A O 1
ATOM 656 N N . GLU A 1 87 ? 3.998 18.078 2.142 1.00 96.75 87 GLU A N 1
ATOM 657 C CA . GLU A 1 87 ? 3.113 18.366 1.011 1.00 96.75 87 GLU A CA 1
ATOM 658 C C . GLU A 1 87 ? 1.923 17.402 0.976 1.00 96.75 87 GLU A C 1
ATOM 660 O O . GLU A 1 87 ? 0.781 17.835 0.816 1.00 96.75 87 GLU A O 1
ATOM 665 N N . ALA A 1 88 ? 2.176 16.102 1.157 1.0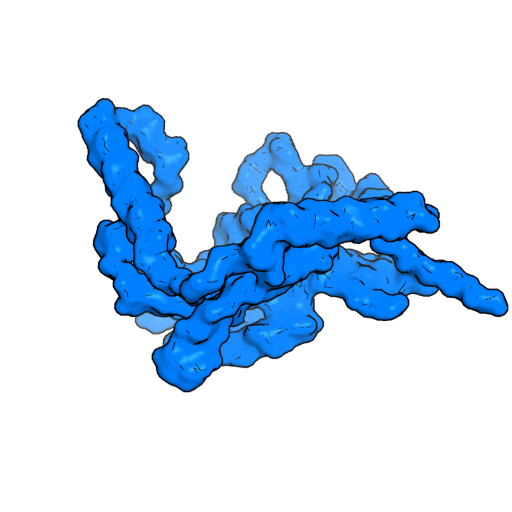0 96.62 88 ALA A N 1
ATOM 666 C CA . ALA A 1 88 ? 1.133 15.083 1.156 1.00 96.62 88 ALA A CA 1
ATOM 667 C C . ALA A 1 88 ? 0.115 15.299 2.284 1.00 96.62 88 ALA A C 1
ATOM 669 O O . ALA A 1 88 ? -1.088 15.248 2.036 1.00 96.62 88 ALA A O 1
ATOM 670 N N . ILE A 1 89 ? 0.588 15.574 3.505 1.00 97.69 89 ILE A N 1
ATOM 671 C CA . ILE A 1 89 ? -0.278 15.833 4.663 1.00 97.69 89 ILE A CA 1
ATOM 672 C C . ILE A 1 89 ? -1.089 17.105 4.441 1.00 97.69 89 ILE A C 1
ATOM 674 O O . ILE A 1 89 ? -2.313 17.051 4.517 1.00 97.69 89 ILE A O 1
ATOM 678 N N . LEU A 1 90 ? -0.437 18.212 4.076 1.00 97.81 90 LEU A N 1
ATOM 679 C CA . LEU A 1 90 ? -1.125 19.478 3.835 1.00 97.81 90 LEU A CA 1
ATOM 680 C C . LEU A 1 90 ? -2.194 19.340 2.747 1.00 97.81 90 LEU A C 1
ATOM 682 O O . LEU A 1 90 ? -3.314 19.811 2.922 1.00 97.81 90 LEU A O 1
ATOM 686 N N . SER A 1 91 ? -1.878 18.654 1.648 1.00 97.31 91 SER A N 1
ATOM 687 C CA . SER A 1 91 ? -2.807 18.492 0.524 1.00 97.31 91 SER A CA 1
ATOM 688 C C . SER A 1 91 ? -3.998 17.591 0.852 1.00 97.31 91 SER A C 1
ATOM 690 O O . SER A 1 91 ? -5.083 17.810 0.322 1.00 97.31 91 SER A O 1
ATOM 692 N N . ALA A 1 92 ? -3.806 16.570 1.692 1.00 96.88 92 ALA A N 1
ATOM 693 C CA . ALA A 1 92 ? -4.850 15.598 2.014 1.00 96.88 92 ALA A CA 1
ATOM 694 C C . ALA A 1 92 ? -5.714 16.001 3.217 1.00 96.88 92 ALA A C 1
ATOM 696 O O . ALA A 1 92 ? -6.887 15.637 3.279 1.00 96.88 92 ALA A O 1
ATOM 697 N N . THR A 1 93 ? -5.145 16.715 4.193 1.00 96.50 93 THR A N 1
ATOM 698 C CA . THR A 1 93 ? -5.818 17.011 5.470 1.00 96.50 93 THR A CA 1
ATOM 699 C C . THR A 1 93 ? -5.976 18.504 5.747 1.00 96.50 93 THR A C 1
ATOM 701 O O . THR A 1 93 ? -6.766 18.869 6.614 1.00 96.50 93 THR A O 1
ATOM 704 N N . GLY A 1 94 ? -5.246 19.371 5.038 1.00 97.25 94 GLY A N 1
ATOM 705 C CA . GLY A 1 94 ? -5.168 20.803 5.335 1.00 97.25 94 GLY A CA 1
ATOM 706 C C . GLY A 1 94 ? -4.307 21.146 6.556 1.00 97.25 94 GLY A C 1
ATOM 707 O O . GLY A 1 94 ? -4.299 22.301 6.973 1.00 97.25 94 GLY A O 1
ATOM 708 N N . LEU A 1 95 ? -3.601 20.168 7.135 1.00 97.69 95 LEU A N 1
ATOM 709 C CA . LEU A 1 95 ? -2.826 20.318 8.371 1.00 97.69 95 LEU A CA 1
ATOM 710 C C . LEU A 1 95 ? -1.319 20.372 8.104 1.00 97.69 95 LEU A C 1
ATOM 712 O O . LEU A 1 95 ? -0.831 19.890 7.080 1.00 97.69 95 LEU A O 1
ATOM 716 N N . HIS A 1 96 ? -0.557 20.912 9.052 1.00 97.94 96 HIS A N 1
ATOM 717 C CA . HIS A 1 96 ? 0.890 21.063 8.917 1.00 97.94 96 HIS A CA 1
ATOM 718 C C . HIS A 1 96 ? 1.642 19.954 9.641 1.00 97.94 96 HIS A C 1
ATOM 720 O O . HIS A 1 96 ? 1.366 19.624 10.793 1.00 97.94 96 HIS A O 1
ATOM 726 N N . LEU A 1 97 ? 2.668 19.412 8.986 1.00 97.50 97 LEU A N 1
ATOM 727 C CA . LEU A 1 97 ? 3.549 18.413 9.581 1.00 97.50 97 LEU A CA 1
ATOM 728 C C . LEU A 1 97 ? 4.279 18.984 10.812 1.00 97.50 97 LEU A C 1
ATOM 730 O O . LEU A 1 97 ? 5.025 19.962 10.704 1.00 97.50 97 LEU A O 1
ATOM 734 N N . ALA A 1 98 ? 4.118 18.340 11.971 1.00 96.62 98 ALA A N 1
ATOM 735 C CA . ALA A 1 98 ? 4.885 18.641 13.182 1.00 96.62 98 ALA A CA 1
ATOM 736 C C . ALA A 1 98 ? 6.083 17.699 13.321 1.00 96.62 98 ALA A C 1
ATOM 738 O O . ALA A 1 98 ? 7.233 18.141 13.369 1.00 96.62 98 ALA A O 1
ATOM 739 N N . SER A 1 99 ? 5.823 16.391 13.350 1.00 95.81 99 SER A N 1
ATOM 740 C CA . SER A 1 99 ? 6.863 15.372 13.478 1.00 95.81 99 SER A CA 1
ATOM 741 C C . SER A 1 99 ? 6.567 14.157 12.610 1.00 95.81 99 SER A C 1
ATOM 743 O O . SER A 1 99 ? 5.420 13.884 12.252 1.00 95.81 99 SER A O 1
ATOM 745 N N . LEU A 1 100 ? 7.623 13.430 12.260 1.00 94.38 100 LEU A N 1
ATOM 746 C CA . LEU A 1 100 ? 7.533 12.177 11.528 1.00 94.38 100 LEU A CA 1
ATOM 747 C C . LEU A 1 100 ? 8.489 11.164 12.145 1.00 94.38 100 LEU A C 1
ATOM 749 O O . LEU A 1 100 ? 9.588 11.505 12.585 1.00 94.38 100 LEU A O 1
ATOM 753 N N . THR A 1 101 ? 8.087 9.904 12.171 1.00 93.38 101 THR A N 1
ATOM 754 C CA . THR A 1 101 ? 8.942 8.802 12.610 1.00 93.38 101 THR A CA 1
ATOM 755 C C . THR A 1 101 ? 8.607 7.573 11.788 1.00 93.38 101 THR A C 1
ATOM 757 O O . THR A 1 101 ? 7.437 7.243 11.601 1.00 93.38 101 THR A O 1
ATOM 760 N N . ARG A 1 102 ? 9.630 6.885 11.277 1.00 91.19 102 ARG A N 1
ATOM 761 C CA . ARG A 1 102 ? 9.438 5.601 10.602 1.00 91.19 102 ARG A CA 1
ATOM 762 C C . ARG A 1 102 ? 8.913 4.598 11.627 1.00 91.19 102 ARG A C 1
ATOM 764 O O . ARG A 1 102 ? 9.509 4.442 12.687 1.00 91.19 102 ARG A O 1
ATOM 771 N N . PHE A 1 103 ? 7.759 4.009 11.344 1.00 81.12 103 PHE A N 1
ATOM 772 C CA . PHE A 1 103 ? 6.971 3.285 12.337 1.00 81.12 103 PHE A CA 1
ATOM 773 C C . PHE A 1 103 ? 7.099 1.774 12.159 1.00 81.12 103 PHE A C 1
ATOM 775 O O . PHE A 1 103 ? 7.682 1.099 12.999 1.00 81.12 103 PHE A O 1
ATOM 782 N N . THR A 1 104 ? 6.587 1.254 11.046 1.00 79.75 104 THR A N 1
ATOM 783 C CA . THR A 1 104 ? 6.597 -0.175 10.723 1.00 79.75 104 THR A CA 1
ATOM 784 C C . THR A 1 104 ? 6.636 -0.347 9.216 1.00 79.75 104 THR A C 1
ATOM 786 O O . THR A 1 104 ? 5.822 0.252 8.506 1.00 79.75 104 THR A O 1
ATOM 789 N N . ASP A 1 105 ? 7.509 -1.213 8.724 1.00 81.75 105 ASP A N 1
ATOM 790 C CA . ASP A 1 105 ? 7.523 -1.553 7.307 1.00 81.75 105 ASP A CA 1
ATOM 791 C C . ASP A 1 105 ? 6.806 -2.880 7.089 1.00 81.75 105 ASP A C 1
ATOM 793 O O . ASP A 1 105 ? 7.006 -3.845 7.823 1.00 81.75 105 ASP A O 1
ATOM 797 N N . GLY A 1 106 ? 5.939 -2.907 6.081 1.00 77.06 106 GLY A N 1
ATOM 798 C CA . GLY A 1 106 ? 5.401 -4.157 5.556 1.00 77.06 106 GLY A CA 1
ATOM 799 C C . GLY A 1 106 ? 6.347 -4.704 4.497 1.00 77.06 106 GLY A C 1
ATOM 800 O O . GLY A 1 106 ? 7.238 -3.990 4.046 1.00 77.06 106 GLY A O 1
ATOM 801 N N . ALA A 1 107 ? 6.118 -5.929 4.018 1.00 72.88 107 ALA A N 1
ATOM 802 C CA . ALA A 1 107 ? 6.929 -6.526 2.950 1.00 72.88 107 ALA A CA 1
ATOM 803 C C . ALA A 1 107 ? 7.035 -5.625 1.699 1.00 72.88 107 ALA A C 1
ATOM 805 O O . ALA A 1 107 ? 8.077 -5.580 1.044 1.00 72.88 107 ALA A O 1
ATOM 806 N N . LEU A 1 108 ? 5.979 -4.855 1.404 1.00 77.38 108 LEU A N 1
ATOM 807 C CA . LEU A 1 108 ? 5.831 -4.040 0.193 1.00 77.38 108 LEU A CA 1
ATOM 808 C C . LEU A 1 108 ? 5.437 -2.582 0.491 1.00 77.38 108 LEU A C 1
ATOM 810 O O . LEU A 1 108 ? 4.898 -1.890 -0.379 1.00 77.38 108 LEU A O 1
ATOM 814 N N . SER A 1 109 ? 5.706 -2.100 1.706 1.00 88.31 109 SER A N 1
ATOM 815 C CA . SER A 1 109 ? 5.403 -0.720 2.084 1.00 88.31 109 SER A CA 1
ATOM 816 C C . SER A 1 109 ? 6.340 -0.170 3.152 1.00 88.31 109 SER A C 1
ATOM 818 O O . SER A 1 109 ? 6.798 -0.905 4.025 1.00 88.31 109 SER A O 1
ATOM 820 N N . ILE A 1 110 ? 6.545 1.144 3.128 1.00 92.00 110 ILE A N 1
ATOM 821 C CA . ILE A 1 110 ? 7.219 1.901 4.190 1.00 92.00 110 ILE A CA 1
ATOM 822 C C . ILE A 1 110 ? 6.163 2.724 4.912 1.00 92.00 110 ILE A C 1
ATOM 824 O O . ILE A 1 110 ? 5.433 3.454 4.242 1.00 92.00 110 ILE A O 1
ATOM 828 N N . SER A 1 111 ? 6.075 2.637 6.241 1.00 93.19 111 SER A N 1
ATOM 829 C CA . SER A 1 111 ? 5.087 3.426 6.996 1.00 93.19 111 SER A CA 1
ATOM 830 C C . SER A 1 111 ? 5.748 4.439 7.918 1.00 93.19 111 SER A C 1
ATOM 832 O O . SER A 1 111 ? 6.647 4.119 8.699 1.00 93.19 111 SER A O 1
ATOM 834 N N . TYR A 1 112 ? 5.229 5.659 7.883 1.00 95.06 112 TYR A N 1
ATOM 835 C CA . TYR A 1 112 ? 5.604 6.754 8.759 1.00 95.06 112 TYR A CA 1
ATOM 836 C C . TYR A 1 112 ? 4.436 7.072 9.683 1.00 95.06 112 TYR A C 1
ATOM 838 O O . TYR A 1 112 ? 3.318 7.292 9.220 1.00 95.06 112 TYR A O 1
ATOM 846 N N . LYS A 1 113 ? 4.702 7.132 10.987 1.00 95.38 113 LYS A N 1
ATOM 847 C CA . LYS A 1 113 ? 3.816 7.805 11.931 1.00 95.38 113 LYS A CA 1
ATOM 848 C C . LYS A 1 113 ? 4.078 9.299 11.820 1.00 95.38 113 LYS A C 1
ATOM 850 O O . LYS A 1 113 ? 5.223 9.738 11.927 1.00 95.38 113 LYS A O 1
ATOM 855 N N . VAL A 1 114 ? 3.017 10.059 11.613 1.00 96.31 114 VAL A N 1
ATOM 856 C CA . VAL A 1 114 ? 3.058 11.500 11.397 1.00 96.31 114 VAL A CA 1
ATOM 857 C C . VAL A 1 114 ? 2.183 12.185 12.438 1.00 96.31 114 VAL A C 1
ATOM 859 O O . VAL A 1 114 ? 1.053 11.758 12.655 1.00 96.31 114 VAL A O 1
ATOM 862 N N . THR A 1 115 ? 2.688 13.241 13.069 1.00 97.12 115 THR A N 1
ATOM 863 C CA . THR A 1 115 ? 1.884 14.143 13.908 1.00 97.12 115 THR A CA 1
ATOM 864 C C . THR A 1 115 ? 1.787 15.513 13.253 1.00 97.12 115 THR A C 1
ATOM 866 O O . THR A 1 115 ? 2.661 15.904 12.470 1.00 97.12 115 THR A O 1
ATOM 869 N N . VAL A 1 116 ? 0.732 16.248 13.585 1.00 97.81 116 VAL A N 1
ATOM 870 C CA . VAL A 1 116 ? 0.421 17.560 13.005 1.00 97.81 116 VAL A CA 1
ATOM 871 C C . VAL A 1 116 ? 0.553 18.680 14.034 1.00 97.81 116 VAL A C 1
ATOM 873 O O . VAL A 1 116 ? 0.569 18.422 15.237 1.00 97.81 116 VAL A O 1
ATOM 876 N N . GLN A 1 117 ? 0.727 19.918 13.573 1.00 97.50 117 GLN A N 1
ATOM 877 C CA . GLN A 1 117 ? 0.969 21.077 14.445 1.00 97.50 117 GLN A CA 1
ATOM 878 C C . GLN A 1 117 ? -0.301 21.522 15.170 1.00 97.50 117 GLN A C 1
ATOM 880 O O . GLN A 1 117 ? -0.241 22.002 16.298 1.00 97.50 117 GLN A O 1
ATOM 885 N N . GLU A 1 118 ? -1.447 21.340 14.526 1.00 97.31 118 GLU A N 1
ATOM 886 C CA . GLU A 1 118 ? -2.748 21.817 14.977 1.00 97.31 118 GLU A CA 1
ATOM 887 C C . GLU A 1 118 ? -3.298 21.008 16.157 1.00 97.31 118 GLU A C 1
ATOM 889 O O . GLU A 1 118 ? -4.092 21.522 16.942 1.00 97.31 118 GLU A O 1
ATOM 894 N N . SER A 1 119 ? -2.886 19.746 16.303 1.00 94.56 119 SER A N 1
ATOM 895 C CA . SER A 1 119 ? -3.284 18.896 17.423 1.00 94.56 119 SER A CA 1
ATOM 896 C C . SER A 1 119 ? -2.264 17.792 17.672 1.00 94.56 119 SER A C 1
ATOM 898 O O . SER A 1 119 ? -1.974 16.983 16.789 1.00 94.56 119 SER A O 1
ATOM 900 N N . LEU A 1 120 ? -1.765 17.723 18.908 1.00 88.62 120 LEU A N 1
ATOM 901 C CA . LEU A 1 120 ? -0.850 16.667 19.348 1.00 88.62 120 LEU A CA 1
ATOM 902 C C . LEU A 1 120 ? -1.553 15.316 19.556 1.00 88.62 120 LEU A C 1
ATOM 904 O O . LEU A 1 120 ? -0.885 14.283 19.565 1.00 88.62 120 LEU A O 1
ATOM 908 N N . ASP A 1 121 ? -2.881 15.322 19.683 1.00 93.25 121 ASP A N 1
ATOM 909 C CA . ASP A 1 121 ? -3.693 14.113 19.861 1.00 93.25 121 ASP A CA 1
ATOM 910 C C . ASP A 1 121 ? -3.998 13.418 18.5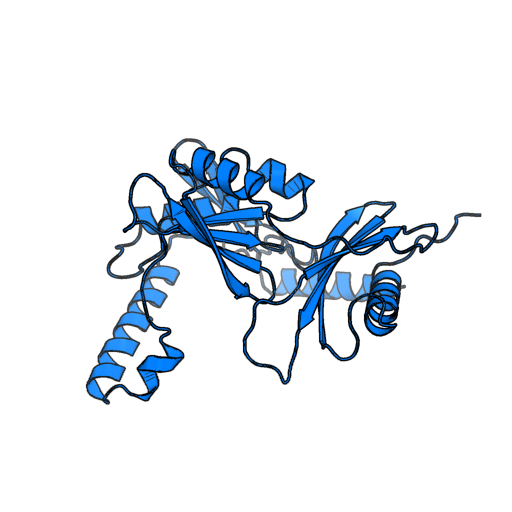27 1.00 93.25 121 ASP A C 1
ATOM 912 O O . ASP A 1 121 ? -4.441 12.268 18.497 1.00 93.25 121 ASP A O 1
ATOM 916 N N . ILE A 1 122 ? -3.741 14.103 17.410 1.00 94.88 122 ILE A N 1
ATOM 917 C CA . ILE A 1 122 ? -3.951 13.578 16.068 1.00 94.88 122 ILE A CA 1
ATOM 918 C C . ILE A 1 122 ? -2.640 13.014 15.528 1.00 94.88 122 ILE A C 1
ATOM 920 O O . ILE A 1 122 ? -1.609 13.687 15.440 1.00 94.88 122 ILE A O 1
ATOM 924 N N . ALA A 1 123 ? -2.708 11.760 15.093 1.00 96.31 123 ALA A N 1
ATOM 925 C CA . ALA A 1 123 ? -1.635 11.117 14.366 1.00 96.31 123 ALA A CA 1
ATOM 926 C C . ALA A 1 123 ? -2.175 10.412 13.123 1.00 96.31 123 ALA A C 1
ATOM 928 O O . ALA A 1 123 ? -3.267 9.843 13.119 1.00 96.31 123 ALA A O 1
ATOM 929 N N . TYR A 1 124 ? -1.358 10.415 12.080 1.00 97.19 124 TYR A N 1
ATOM 930 C CA . TYR A 1 124 ? -1.617 9.741 10.820 1.00 97.19 124 TYR A CA 1
ATOM 931 C C . TYR A 1 124 ? -0.572 8.659 10.581 1.00 97.19 124 TYR A C 1
ATOM 933 O O . TYR A 1 124 ? 0.552 8.718 11.092 1.00 97.19 124 TYR A O 1
ATOM 941 N N . VAL A 1 125 ? -0.942 7.680 9.768 1.00 95.44 125 VAL A N 1
ATOM 942 C CA . VAL A 1 125 ? -0.007 6.760 9.133 1.00 95.44 125 VAL A CA 1
ATOM 943 C C . VAL A 1 125 ? 0.069 7.142 7.667 1.00 95.44 125 VAL A C 1
ATOM 945 O O . VAL A 1 125 ? -0.927 7.067 6.952 1.00 95.44 125 VAL A O 1
ATOM 948 N N . LEU A 1 126 ? 1.255 7.545 7.221 1.00 96.00 126 LEU A N 1
ATOM 949 C CA . LEU A 1 126 ? 1.539 7.746 5.808 1.00 96.00 126 LEU A CA 1
ATOM 950 C C . LEU A 1 126 ? 2.348 6.555 5.303 1.00 96.00 126 LEU A C 1
ATOM 952 O O . LEU A 1 126 ? 3.445 6.286 5.795 1.00 96.00 126 LEU A O 1
ATOM 956 N N . GLN A 1 127 ? 1.800 5.830 4.334 1.00 94.31 127 GLN A N 1
ATOM 957 C CA . GLN A 1 127 ? 2.417 4.647 3.749 1.00 94.31 127 GLN A CA 1
ATOM 958 C C . GLN A 1 127 ? 2.877 4.922 2.322 1.00 94.31 127 GLN A C 1
ATOM 960 O O . GLN A 1 127 ? 2.077 5.315 1.477 1.00 94.31 127 GLN A O 1
ATOM 965 N N . LEU A 1 128 ? 4.147 4.651 2.034 1.00 93.75 128 LEU A N 1
ATOM 966 C CA . LEU A 1 128 ? 4.630 4.489 0.668 1.00 93.75 128 LEU A CA 1
ATOM 967 C C . LEU A 1 128 ? 4.404 3.035 0.250 1.00 93.75 128 LEU A C 1
ATOM 969 O O . LEU A 1 128 ? 4.903 2.121 0.905 1.00 93.75 128 LEU A O 1
ATOM 973 N N . ARG A 1 129 ? 3.646 2.820 -0.820 1.00 90.62 129 ARG A N 1
ATOM 974 C CA . ARG A 1 129 ? 3.203 1.510 -1.296 1.00 90.62 129 ARG A CA 1
ATOM 975 C C . ARG A 1 129 ? 3.809 1.203 -2.657 1.00 90.62 129 ARG A C 1
ATOM 977 O O . ARG A 1 129 ? 3.596 1.941 -3.616 1.00 90.62 129 ARG A O 1
ATOM 984 N N . HIS A 1 130 ? 4.541 0.094 -2.734 1.00 80.62 130 HIS A N 1
ATOM 985 C CA . HIS A 1 130 ? 5.111 -0.405 -3.990 1.00 80.62 130 HIS A CA 1
ATOM 986 C C . HIS A 1 130 ? 4.063 -1.096 -4.870 1.00 80.62 130 HIS A C 1
ATOM 988 O O . HIS A 1 130 ? 4.182 -1.104 -6.088 1.00 80.62 130 HIS A O 1
ATOM 994 N N . TYR A 1 131 ? 3.026 -1.657 -4.245 1.00 78.44 131 TYR A N 1
ATOM 995 C CA . TYR A 1 131 ? 1.913 -2.331 -4.907 1.00 78.44 131 TYR A CA 1
ATOM 996 C C . TYR A 1 131 ? 0.582 -1.798 -4.385 1.00 78.44 131 TYR A C 1
ATOM 998 O O . TYR A 1 131 ? 0.503 -1.286 -3.268 1.00 78.44 131 TYR A O 1
ATOM 1006 N N . GLY A 1 132 ? -0.476 -1.968 -5.175 1.00 80.50 132 GLY A N 1
ATOM 1007 C CA . GLY A 1 132 ? -1.769 -1.356 -4.875 1.00 80.50 132 GLY A CA 1
ATOM 1008 C C . GLY A 1 132 ? -1.978 -0.091 -5.688 1.00 80.50 132 GLY A C 1
ATOM 1009 O O . GLY A 1 132 ? -1.104 0.762 -5.708 1.00 80.50 132 GLY A O 1
ATOM 1010 N N . ASN A 1 133 ? -3.129 0.055 -6.332 1.00 88.25 133 ASN A N 1
ATOM 1011 C CA . ASN A 1 133 ? -3.600 1.339 -6.829 1.00 88.25 133 ASN A CA 1
ATOM 1012 C C . AS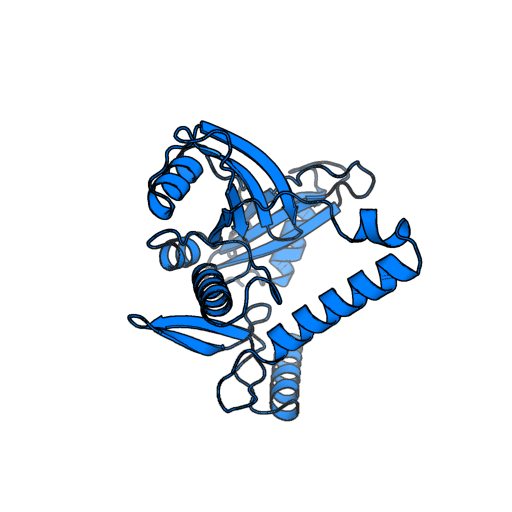N A 1 133 ? -4.145 2.090 -5.613 1.00 88.25 133 ASN A C 1
ATOM 1014 O O . ASN A 1 133 ? -5.208 1.738 -5.100 1.00 88.25 133 ASN A O 1
ATOM 1018 N N . VAL A 1 134 ? -3.387 3.071 -5.117 1.00 92.50 134 VAL A N 1
ATOM 1019 C CA . VAL A 1 134 ? -3.732 3.743 -3.858 1.00 92.50 134 VAL A CA 1
ATOM 1020 C C . VAL A 1 134 ? -5.046 4.501 -3.979 1.00 92.50 134 VAL A C 1
ATOM 1022 O O . VAL A 1 134 ? -5.886 4.368 -3.099 1.00 92.50 134 VAL A O 1
ATOM 1025 N N . ALA A 1 135 ? -5.279 5.187 -5.099 1.00 92.44 135 ALA A N 1
ATOM 1026 C CA . ALA A 1 135 ? -6.547 5.873 -5.334 1.00 92.44 135 ALA A CA 1
ATOM 1027 C C . ALA A 1 135 ? -7.732 4.895 -5.290 1.00 92.44 135 ALA A C 1
ATOM 1029 O O . ALA A 1 135 ? -8.727 5.156 -4.626 1.00 92.44 135 ALA A O 1
ATOM 1030 N N . SER A 1 136 ? -7.591 3.722 -5.913 1.00 91.88 136 SER A N 1
ATOM 1031 C CA . SER A 1 136 ? -8.614 2.676 -5.835 1.00 91.88 136 SER A CA 1
ATOM 1032 C C . SER A 1 136 ? -8.813 2.143 -4.418 1.00 91.88 136 SER A C 1
ATOM 1034 O O . SER A 1 136 ? -9.932 1.804 -4.040 1.00 91.88 136 SER A O 1
ATOM 1036 N N . MET A 1 137 ? -7.746 2.008 -3.632 1.00 92.69 137 MET A N 1
ATOM 1037 C CA . MET A 1 137 ? -7.869 1.591 -2.238 1.00 92.69 137 MET A CA 1
ATOM 1038 C C . MET A 1 137 ? -8.597 2.640 -1.401 1.00 92.69 137 MET A C 1
ATOM 1040 O O . MET A 1 137 ? -9.476 2.281 -0.621 1.00 92.69 137 MET A O 1
ATOM 1044 N N . ASP A 1 138 ? -8.262 3.913 -1.585 1.00 93.88 138 ASP A N 1
ATOM 1045 C CA . ASP A 1 138 ? -8.889 5.021 -0.874 1.00 93.88 138 ASP A CA 1
ATOM 1046 C C . ASP A 1 138 ? -10.387 5.102 -1.196 1.00 93.88 138 ASP A C 1
ATOM 1048 O O . ASP A 1 138 ? -11.204 5.122 -0.273 1.00 93.88 138 ASP A O 1
ATOM 1052 N N . SER A 1 139 ? -10.772 5.017 -2.476 1.00 93.00 139 SER A N 1
ATOM 1053 C CA . SER A 1 139 ? -12.183 4.964 -2.888 1.00 93.00 139 SER A CA 1
ATOM 1054 C C . SER A 1 139 ? -12.919 3.761 -2.283 1.00 93.00 139 SER A C 1
ATOM 1056 O O . SER A 1 139 ? -14.047 3.894 -1.802 1.00 93.00 139 SER A O 1
ATOM 1058 N N . LEU A 1 140 ? -12.288 2.579 -2.245 1.00 92.06 140 LEU A N 1
ATOM 1059 C CA . LEU A 1 140 ? -12.883 1.387 -1.632 1.00 92.06 140 LEU A CA 1
ATOM 1060 C C . LEU A 1 140 ? -13.078 1.562 -0.118 1.00 92.06 140 LEU A C 1
ATOM 1062 O O . LEU A 1 140 ? -14.138 1.230 0.413 1.00 92.06 140 LEU A O 1
ATOM 1066 N N . MET A 1 141 ? -12.082 2.096 0.588 1.00 93.31 141 MET A N 1
ATOM 1067 C CA . MET A 1 141 ? -12.165 2.331 2.033 1.00 93.31 141 MET A CA 1
ATOM 1068 C C . MET A 1 141 ? -13.185 3.420 2.384 1.00 93.31 141 MET A C 1
ATOM 1070 O O . MET A 1 141 ? -13.903 3.283 3.380 1.00 93.31 141 MET A O 1
ATOM 1074 N N . ALA A 1 142 ? -13.312 4.452 1.546 1.00 90.88 142 ALA A N 1
ATOM 1075 C CA . ALA A 1 142 ? -14.357 5.464 1.664 1.00 90.88 142 ALA A CA 1
ATOM 1076 C C . ALA A 1 142 ? -15.755 4.857 1.455 1.00 90.88 142 ALA A C 1
ATOM 1078 O O . ALA A 1 142 ? -16.671 5.118 2.238 1.00 90.88 142 ALA A O 1
ATOM 1079 N N . LEU A 1 143 ? -15.917 3.982 0.455 1.00 90.50 143 LEU A N 1
ATOM 1080 C CA . LEU A 1 143 ? -17.168 3.259 0.216 1.00 90.50 143 LEU A CA 1
ATOM 1081 C C . LEU A 1 143 ? -17.560 2.380 1.410 1.00 90.50 143 LEU A C 1
ATOM 1083 O O . LEU A 1 143 ? -18.720 2.408 1.826 1.00 90.50 143 LEU A O 1
ATOM 1087 N N . ILE A 1 144 ? -16.607 1.626 1.970 1.00 92.06 144 ILE A N 1
ATOM 1088 C CA . ILE A 1 144 ? -16.837 0.781 3.151 1.00 92.06 144 ILE A CA 1
ATOM 1089 C C . ILE A 1 144 ? -17.268 1.647 4.335 1.00 92.06 144 ILE A C 1
ATOM 1091 O O . ILE A 1 144 ? -18.319 1.385 4.914 1.00 92.06 144 ILE A O 1
ATOM 1095 N N . SER A 1 145 ? -16.526 2.720 4.624 1.00 91.31 145 SER A N 1
ATOM 1096 C CA . SER A 1 145 ? -16.854 3.670 5.699 1.00 91.31 145 SER A CA 1
ATOM 1097 C C . SER A 1 145 ? -18.257 4.270 5.561 1.00 91.31 145 SER A C 1
ATOM 1099 O O . SER A 1 145 ? -18.914 4.542 6.561 1.00 91.31 145 SER A O 1
ATOM 1101 N N . LYS A 1 146 ? -18.726 4.487 4.324 1.00 89.81 146 LYS A N 1
ATOM 1102 C CA . LYS A 1 146 ? -20.046 5.069 4.038 1.00 89.81 146 LYS A CA 1
ATOM 1103 C C . LYS A 1 146 ? -21.189 4.055 4.133 1.00 89.81 146 LYS A C 1
ATOM 1105 O O . LYS A 1 146 ? -22.319 4.452 4.407 1.00 89.81 146 LYS A O 1
ATOM 1110 N N . ARG A 1 147 ? -20.938 2.777 3.829 1.00 89.69 147 ARG A N 1
ATOM 1111 C CA . ARG A 1 147 ? -21.998 1.764 3.646 1.00 89.69 147 ARG A CA 1
ATOM 1112 C C . ARG A 1 147 ? -22.070 0.707 4.738 1.00 89.69 147 ARG A C 1
ATOM 1114 O O . ARG A 1 147 ? -23.102 0.050 4.849 1.00 89.69 147 ARG A O 1
ATOM 1121 N N . VAL A 1 148 ? -21.005 0.512 5.504 1.00 91.88 148 VAL A N 1
ATOM 1122 C CA . VAL A 1 148 ? -20.935 -0.514 6.546 1.00 91.88 148 VAL A CA 1
ATOM 1123 C C . VAL A 1 148 ? -20.888 0.166 7.907 1.00 91.88 148 VAL A C 1
ATOM 1125 O O . VAL A 1 148 ? -20.181 1.154 8.082 1.00 91.88 148 VAL A O 1
ATOM 1128 N N . ASP A 1 149 ? -21.646 -0.358 8.872 1.00 92.12 149 ASP A N 1
ATOM 1129 C CA . ASP A 1 149 ? -21.621 0.149 10.245 1.00 92.12 149 ASP A CA 1
ATOM 1130 C C . ASP A 1 149 ? -20.187 0.054 10.813 1.00 92.12 149 ASP A C 1
ATOM 1132 O O . ASP A 1 149 ? -19.635 -1.056 10.879 1.00 92.12 149 ASP A O 1
ATOM 1136 N N . PRO A 1 150 ? -19.577 1.175 11.250 1.00 91.56 150 PRO A N 1
ATOM 1137 C CA . PRO A 1 150 ? -18.221 1.181 11.795 1.00 91.56 150 PRO A CA 1
ATOM 1138 C C . PRO A 1 150 ? -18.069 0.343 13.074 1.00 91.56 150 PRO A C 1
ATOM 1140 O O . PRO A 1 150 ? -16.950 -0.037 13.417 1.00 91.56 150 PRO A O 1
ATOM 1143 N N . HIS A 1 151 ? -19.161 0.009 13.772 1.00 90.94 151 HIS A N 1
ATOM 1144 C CA . HIS A 1 151 ? -19.127 -0.906 14.919 1.00 90.94 151 HIS A CA 1
ATOM 1145 C C . HIS A 1 151 ? -18.990 -2.376 14.504 1.00 90.94 151 HIS A C 1
ATOM 1147 O O . HIS A 1 151 ? -18.565 -3.204 15.313 1.00 90.94 151 HIS A O 1
ATOM 1153 N N . VAL A 1 152 ? -19.352 -2.708 13.261 1.00 91.75 152 VAL A N 1
ATOM 1154 C CA . VAL A 1 152 ? -19.265 -4.067 12.709 1.00 91.75 152 VAL A CA 1
ATOM 1155 C C . VAL A 1 152 ? -17.951 -4.262 11.958 1.00 91.75 152 VAL A C 1
ATOM 1157 O O . VAL A 1 152 ? -17.262 -5.258 12.179 1.00 91.75 152 VAL A O 1
ATOM 1160 N N . LEU A 1 153 ? -17.587 -3.311 11.093 1.00 92.62 153 LEU A N 1
ATOM 1161 C CA . LEU A 1 153 ? -16.342 -3.336 10.325 1.00 92.62 153 LEU A CA 1
ATOM 1162 C C . LEU A 1 153 ? -15.624 -1.985 10.451 1.00 92.62 153 LEU A C 1
ATOM 1164 O O . LEU A 1 153 ? -15.780 -1.117 9.589 1.00 92.62 153 LEU A O 1
ATOM 1168 N N . PRO A 1 154 ? -14.833 -1.786 11.517 1.00 90.81 154 PRO A N 1
ATOM 1169 C CA . PRO A 1 154 ? -14.053 -0.571 11.664 1.00 90.81 154 PRO A CA 1
ATOM 1170 C C . PRO A 1 154 ? -12.940 -0.546 10.614 1.00 90.81 154 PRO A C 1
ATOM 1172 O O . PRO A 1 154 ? -12.087 -1.435 10.565 1.00 90.81 154 PRO A O 1
ATOM 1175 N N . VAL A 1 155 ? -12.927 0.501 9.795 1.00 92.06 155 VAL A N 1
ATOM 1176 C CA . VAL A 1 155 ? -11.826 0.819 8.881 1.00 92.06 155 VAL A CA 1
ATOM 1177 C C . VAL A 1 155 ? -11.251 2.183 9.259 1.00 92.06 155 VAL A C 1
ATOM 1179 O O . VAL A 1 155 ? -12.005 3.063 9.681 1.00 92.06 155 VAL A O 1
ATOM 1182 N N . PRO A 1 156 ? -9.925 2.387 9.169 1.00 93.12 156 PRO A N 1
ATOM 1183 C CA . PRO A 1 156 ? -9.358 3.691 9.464 1.00 93.12 156 PRO A CA 1
ATOM 1184 C C . PRO A 1 156 ? -9.827 4.710 8.419 1.00 93.12 156 PRO A C 1
ATOM 1186 O O . PRO A 1 156 ? -9.810 4.394 7.225 1.00 93.12 156 PRO A O 1
ATOM 1189 N N . PRO A 1 157 ? -10.204 5.931 8.839 1.00 94.56 157 PRO A N 1
ATOM 1190 C CA . PRO A 1 157 ? -10.441 7.027 7.913 1.00 94.56 157 PRO A CA 1
ATOM 1191 C C . PRO A 1 157 ? -9.242 7.217 6.984 1.00 94.56 157 PRO A C 1
ATOM 1193 O O . PRO A 1 157 ? -8.097 7.292 7.445 1.00 94.56 157 PRO A O 1
ATOM 1196 N N . VAL A 1 158 ? -9.517 7.281 5.684 1.00 95.50 158 VAL A N 1
ATOM 1197 C CA . VAL A 1 158 ? -8.528 7.562 4.641 1.00 95.50 158 VAL A CA 1
ATOM 1198 C C . VAL A 1 158 ? -8.576 9.035 4.264 1.00 95.50 158 VAL A C 1
ATOM 1200 O O . VAL A 1 158 ? -9.643 9.648 4.273 1.00 95.50 158 VAL A O 1
ATOM 1203 N N . TYR A 1 159 ? -7.419 9.592 3.923 1.00 96.81 159 TYR A N 1
ATOM 1204 C CA . TYR A 1 159 ? -7.269 10.974 3.477 1.00 96.81 159 TYR A CA 1
ATOM 1205 C C . TYR A 1 159 ? -6.598 10.951 2.100 1.00 96.81 159 TYR A C 1
ATOM 1207 O O . TYR A 1 159 ? -5.366 10.931 2.024 1.00 96.81 159 TYR A O 1
ATOM 1215 N N . PRO A 1 160 ? -7.388 10.879 1.013 1.00 95.69 160 PRO A N 1
ATOM 1216 C CA . PRO A 1 160 ? -6.846 10.792 -0.335 1.00 95.69 160 PRO A CA 1
ATOM 1217 C C . PRO A 1 160 ? -5.991 12.020 -0.656 1.00 95.69 160 PRO A C 1
ATOM 1219 O O . PRO A 1 160 ? -6.403 13.155 -0.417 1.00 95.69 160 PRO A O 1
ATOM 1222 N N . ILE A 1 161 ? -4.809 11.806 -1.234 1.00 96.25 161 ILE A N 1
ATOM 1223 C CA . ILE A 1 161 ? -3.962 12.907 -1.701 1.00 96.25 161 ILE A CA 1
ATOM 1224 C C . ILE A 1 161 ? -4.427 13.313 -3.113 1.00 96.25 161 ILE A C 1
ATOM 1226 O O . ILE A 1 161 ? -4.461 12.466 -4.015 1.00 96.25 161 ILE A O 1
ATOM 1230 N N . PRO A 1 162 ? -4.755 14.594 -3.362 1.00 95.00 162 PRO A N 1
ATOM 1231 C CA . PRO A 1 162 ? -5.132 15.053 -4.694 1.00 95.00 162 PRO A CA 1
ATOM 1232 C C . PRO A 1 162 ? -4.072 14.715 -5.756 1.00 95.00 162 PRO A C 1
ATOM 1234 O O . PRO A 1 162 ? -2.887 14.993 -5.592 1.00 95.00 162 PRO A O 1
ATOM 1237 N N . GLY A 1 163 ? -4.499 14.105 -6.867 1.00 93.88 163 GLY A N 1
ATOM 1238 C CA . GLY A 1 163 ? -3.612 13.754 -7.987 1.00 93.88 163 GLY A CA 1
ATOM 1239 C C . GLY A 1 163 ? -2.723 12.521 -7.769 1.00 93.88 163 GLY A C 1
ATOM 1240 O O . GLY A 1 163 ? -1.902 12.209 -8.637 1.00 93.88 163 GLY A O 1
ATOM 1241 N N . GLU A 1 164 ? -2.898 11.786 -6.667 1.00 94.50 164 GLU A N 1
ATOM 1242 C CA . GLU A 1 164 ? -2.014 10.677 -6.291 1.00 94.50 164 GLU A CA 1
ATOM 1243 C C . GLU A 1 164 ? -1.952 9.555 -7.328 1.00 94.50 164 GLU A C 1
ATOM 1245 O O . GLU A 1 164 ? -0.869 9.038 -7.577 1.00 94.50 164 GLU A O 1
ATOM 1250 N N . LYS A 1 165 ? -3.063 9.235 -8.006 1.00 92.19 165 LYS A N 1
ATOM 1251 C CA . LYS A 1 165 ? -3.075 8.241 -9.095 1.00 92.19 165 LYS A CA 1
ATOM 1252 C C . LYS A 1 165 ? -2.040 8.574 -10.174 1.00 92.19 165 LYS A C 1
ATOM 1254 O O . LYS A 1 165 ? -1.172 7.765 -10.473 1.00 92.19 165 LYS A O 1
ATOM 1259 N N . ARG A 1 166 ? -2.064 9.811 -10.687 1.00 93.44 166 ARG A N 1
ATOM 1260 C CA . ARG A 1 166 ? -1.129 10.275 -11.727 1.00 93.44 166 ARG A CA 1
ATOM 1261 C C . ARG A 1 166 ? 0.316 10.269 -11.228 1.00 93.44 166 ARG A C 1
ATOM 1263 O O . ARG A 1 166 ? 1.228 9.898 -11.969 1.00 93.44 166 ARG A O 1
ATOM 1270 N N . ARG A 1 167 ? 0.533 10.694 -9.978 1.00 93.12 167 ARG A N 1
ATOM 1271 C CA . ARG A 1 167 ? 1.860 10.649 -9.357 1.00 93.12 167 ARG A CA 1
ATOM 1272 C C . ARG A 1 167 ? 2.354 9.206 -9.267 1.00 93.12 167 ARG A C 1
ATOM 1274 O O . ARG A 1 167 ? 3.487 8.944 -9.659 1.00 93.12 167 ARG A O 1
ATOM 1281 N N . GLN A 1 168 ? 1.524 8.288 -8.781 1.00 92.19 168 GLN A N 1
ATOM 1282 C CA . GLN A 1 168 ? 1.857 6.875 -8.658 1.00 92.19 168 GLN A CA 1
ATOM 1283 C C . GLN A 1 168 ? 2.181 6.254 -10.020 1.00 92.19 168 GLN A C 1
ATOM 1285 O O . GLN A 1 168 ? 3.195 5.571 -10.120 1.00 92.19 168 GLN A O 1
ATOM 1290 N N . ASP A 1 169 ? 1.394 6.540 -11.058 1.00 88.50 169 ASP A N 1
ATOM 1291 C CA . ASP A 1 169 ? 1.649 6.054 -12.422 1.00 88.50 169 ASP A CA 1
ATOM 1292 C C . ASP A 1 169 ? 3.030 6.498 -12.941 1.00 88.50 169 ASP A C 1
ATOM 1294 O O . ASP A 1 169 ? 3.685 5.779 -13.692 1.00 88.50 169 ASP A O 1
ATOM 1298 N N . THR A 1 170 ? 3.502 7.671 -12.506 1.00 89.00 170 THR A N 1
ATOM 1299 C CA . THR A 1 170 ? 4.808 8.227 -12.898 1.00 89.00 170 THR A CA 1
ATOM 1300 C C . THR A 1 170 ? 5.954 7.706 -12.024 1.00 89.00 170 THR A C 1
ATOM 1302 O O . THR A 1 170 ? 7.024 7.369 -12.525 1.00 89.00 170 THR A O 1
ATOM 1305 N N . ALA A 1 171 ? 5.754 7.658 -10.706 1.00 87.94 171 ALA A N 1
ATOM 1306 C CA . ALA A 1 171 ? 6.786 7.308 -9.728 1.00 87.94 171 ALA A CA 1
ATOM 1307 C C . ALA A 1 171 ? 6.898 5.793 -9.473 1.00 87.94 171 ALA A C 1
ATOM 1309 O O . ALA A 1 171 ? 7.868 5.340 -8.866 1.00 87.94 171 ALA A O 1
ATOM 1310 N N . GLY A 1 172 ? 5.888 5.018 -9.871 1.00 87.94 172 GLY A N 1
ATOM 1311 C CA . GLY A 1 172 ? 5.763 3.582 -9.613 1.00 87.94 172 GLY A CA 1
ATOM 1312 C C . GLY A 1 172 ? 5.419 3.216 -8.163 1.00 87.94 172 GLY A C 1
ATOM 1313 O O . GLY A 1 172 ? 5.378 2.039 -7.823 1.00 87.94 172 GLY A O 1
ATOM 1314 N N . MET A 1 173 ? 5.187 4.195 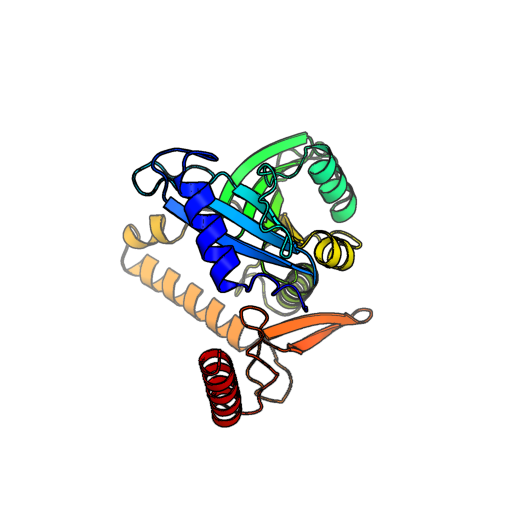-7.284 1.00 90.69 173 MET A N 1
ATOM 1315 C CA . MET A 1 173 ? 4.872 3.967 -5.867 1.00 90.69 173 MET A CA 1
ATOM 1316 C C . MET A 1 173 ? 3.823 4.960 -5.393 1.00 90.69 173 MET A C 1
ATOM 1318 O O . MET A 1 173 ? 4.003 6.160 -5.593 1.00 90.69 173 MET A O 1
ATOM 1322 N N . GLY A 1 174 ? 2.760 4.489 -4.746 1.00 93.88 174 GLY A N 1
ATOM 1323 C CA . GLY A 1 174 ? 1.674 5.334 -4.242 1.00 93.88 174 GLY A CA 1
ATOM 1324 C C . GLY A 1 174 ? 1.871 5.750 -2.785 1.00 93.88 174 GLY A C 1
ATOM 1325 O O . GLY A 1 174 ? 2.511 5.039 -2.014 1.00 93.88 174 GLY A O 1
ATOM 1326 N N . ARG A 1 175 ? 1.325 6.900 -2.398 1.00 95.75 175 ARG A N 1
ATOM 1327 C CA . ARG A 1 175 ? 1.295 7.405 -1.020 1.00 95.75 175 ARG A CA 1
ATOM 1328 C C . ARG A 1 175 ? -0.128 7.326 -0.493 1.00 95.75 175 ARG A C 1
ATOM 1330 O O . ARG A 1 175 ? -1.015 7.945 -1.063 1.00 95.75 175 ARG A O 1
ATOM 1337 N N . GLN A 1 176 ? -0.331 6.599 0.596 1.00 95.75 176 GLN A N 1
ATOM 1338 C CA . GLN A 1 176 ? -1.624 6.500 1.265 1.00 95.75 176 GLN A CA 1
ATOM 1339 C C . GLN A 1 176 ? -1.551 7.159 2.638 1.00 95.75 176 GLN A C 1
ATOM 1341 O O . GLN A 1 176 ? -0.582 6.932 3.361 1.00 95.75 176 GLN A O 1
ATOM 1346 N N . ILE A 1 177 ? -2.570 7.932 3.013 1.00 97.06 177 ILE A N 1
ATOM 1347 C CA . ILE A 1 177 ? -2.686 8.521 4.352 1.00 97.06 177 ILE A CA 1
ATOM 1348 C C . ILE A 1 177 ? -3.928 7.958 5.028 1.00 97.06 177 ILE A C 1
ATOM 1350 O O . ILE A 1 177 ? -5.036 8.051 4.500 1.00 97.06 177 ILE A O 1
ATOM 1354 N N . THR A 1 178 ? -3.748 7.411 6.225 1.00 96.50 178 THR A N 1
ATOM 1355 C CA . THR A 1 178 ? -4.850 6.973 7.082 1.00 96.50 178 THR A CA 1
ATOM 1356 C C . THR A 1 178 ? -4.722 7.581 8.467 1.00 96.50 178 THR A C 1
ATOM 1358 O O . THR A 1 178 ? -3.622 7.896 8.925 1.00 96.50 178 THR A O 1
ATOM 1361 N N . PHE A 1 179 ? -5.835 7.705 9.179 1.00 95.75 179 PHE A N 1
ATOM 1362 C CA . PHE A 1 179 ? -5.791 8.006 10.607 1.00 95.75 179 PHE A CA 1
ATOM 1363 C C . PHE A 1 179 ? -5.065 6.882 11.362 1.00 95.75 179 PHE A C 1
ATOM 1365 O O . PHE A 1 179 ? -5.253 5.698 11.056 1.00 95.75 179 PHE A O 1
ATOM 1372 N N . LEU A 1 180 ? -4.235 7.227 12.349 1.00 94.31 180 LEU A N 1
ATOM 1373 C CA . LEU A 1 180 ? -3.637 6.230 13.233 1.00 94.31 180 LEU A CA 1
ATOM 1374 C C . LEU A 1 180 ? -4.687 5.778 14.250 1.00 94.31 180 LEU A C 1
ATOM 1376 O O . LEU A 1 180 ? -5.099 6.562 15.098 1.00 94.31 180 LEU A O 1
ATOM 1380 N N . ILE A 1 181 ? -5.069 4.501 14.212 1.00 91.62 181 ILE A N 1
ATOM 1381 C CA . ILE A 1 181 ? -5.906 3.893 15.252 1.00 91.62 181 ILE A CA 1
ATOM 1382 C C . ILE A 1 181 ? -4.990 3.337 16.352 1.00 91.62 181 ILE A C 1
ATOM 1384 O O . ILE A 1 181 ? -4.242 2.390 16.087 1.00 91.62 181 ILE A O 1
ATOM 1388 N N . PRO A 1 182 ? -5.028 3.877 17.584 1.00 90.69 182 PRO A N 1
ATOM 1389 C CA . PRO A 1 182 ? -4.290 3.303 18.699 1.00 90.69 182 PRO A CA 1
ATOM 1390 C C . PRO A 1 182 ? -4.846 1.920 19.046 1.00 90.69 182 PRO A C 1
ATOM 1392 O O . PRO A 1 182 ? -6.054 1.738 19.189 1.00 90.69 182 PRO A O 1
ATOM 1395 N N . GLY A 1 183 ? -3.967 0.938 19.213 1.00 90.94 183 GLY A N 1
ATOM 1396 C CA . GLY A 1 183 ? -4.380 -0.412 19.567 1.00 90.94 183 GLY A CA 1
ATOM 1397 C C . GLY A 1 183 ? -3.205 -1.367 19.709 1.00 90.94 183 GLY A C 1
ATOM 1398 O O . GLY A 1 183 ? -2.069 -1.047 19.362 1.00 90.94 183 GLY A O 1
ATOM 1399 N N . VAL A 1 184 ? -3.498 -2.556 20.229 1.00 90.62 184 VAL A N 1
ATOM 1400 C CA . VAL A 1 184 ? -2.544 -3.664 20.329 1.00 90.62 184 VAL A CA 1
ATOM 1401 C C . VAL A 1 184 ? -2.954 -4.740 19.335 1.00 90.62 184 VAL A C 1
ATOM 1403 O O . VAL A 1 184 ? -4.137 -5.057 19.206 1.00 90.62 184 VAL A O 1
ATOM 1406 N N . MET A 1 185 ? -1.975 -5.317 18.639 1.00 90.31 185 MET A N 1
ATOM 1407 C CA . MET A 1 185 ? -2.223 -6.390 17.681 1.00 90.31 185 MET A CA 1
ATOM 1408 C C . MET A 1 185 ? -2.908 -7.584 18.351 1.00 90.31 185 MET A C 1
ATOM 1410 O O . MET A 1 185 ? -2.479 -8.058 19.405 1.00 90.31 185 MET A O 1
ATOM 1414 N N . ALA A 1 186 ? -3.938 -8.121 17.696 1.00 92.69 186 ALA A N 1
ATOM 1415 C CA . ALA A 1 186 ? -4.695 -9.262 18.203 1.00 92.69 186 ALA A CA 1
ATOM 1416 C C . ALA A 1 186 ? -3.812 -10.489 18.480 1.00 92.69 186 ALA A C 1
ATOM 1418 O O . ALA A 1 186 ? -4.067 -11.211 19.435 1.00 92.69 186 ALA A O 1
ATOM 1419 N N . SER A 1 187 ? -2.743 -10.698 17.707 1.00 92.19 187 SER A N 1
ATOM 1420 C CA . SER A 1 187 ? -1.780 -11.788 17.917 1.00 92.19 187 SER A CA 1
ATOM 1421 C C . SER A 1 187 ? -1.081 -11.741 19.280 1.00 92.19 187 SER A C 1
ATOM 1423 O O . SER A 1 187 ? -0.689 -12.783 19.799 1.00 92.19 187 SER A O 1
ATOM 1425 N N . ILE A 1 188 ? -0.954 -10.555 19.880 1.00 93.62 188 ILE A N 1
ATOM 1426 C CA . ILE A 1 188 ? -0.336 -10.359 21.197 1.00 93.62 188 ILE A CA 1
ATOM 1427 C C . ILE A 1 188 ? -1.363 -10.610 22.305 1.00 93.62 188 ILE A C 1
ATOM 1429 O O . ILE A 1 188 ? -1.063 -11.259 23.309 1.00 93.62 188 ILE A O 1
ATOM 1433 N N . THR A 1 189 ? -2.579 -10.095 22.122 1.00 93.94 189 THR A N 1
ATOM 1434 C CA . THR A 1 189 ? -3.612 -10.099 23.164 1.00 93.94 189 THR A CA 1
ATOM 1435 C C . THR A 1 189 ? -4.401 -11.406 23.195 1.00 93.94 189 THR A C 1
ATOM 1437 O O . THR A 1 189 ? -4.612 -11.964 24.269 1.00 93.94 189 THR A O 1
ATOM 1440 N N . TYR A 1 190 ? -4.796 -11.939 22.034 1.00 95.88 190 TYR A N 1
ATOM 1441 C CA . TYR A 1 190 ? -5.693 -13.094 21.913 1.00 95.88 190 TYR A CA 1
ATOM 1442 C C . TYR A 1 190 ? -5.236 -14.333 22.700 1.00 95.88 190 TYR A C 1
ATOM 1444 O O . TYR A 1 190 ? -6.069 -14.904 23.403 1.00 95.88 190 TYR A O 1
ATOM 1452 N N . PRO A 1 191 ? -3.951 -14.752 22.681 1.00 97.06 191 PRO A N 1
ATOM 1453 C CA . PRO A 1 191 ? -3.517 -15.923 23.446 1.00 97.06 191 PRO A CA 1
ATOM 1454 C C . PRO A 1 191 ? -3.757 -15.790 24.956 1.00 97.06 191 PRO A C 1
ATOM 1456 O O . PRO A 1 191 ? -4.039 -16.794 25.613 1.00 97.06 191 PRO A O 1
ATOM 1459 N N . ARG A 1 192 ? -3.695 -14.556 25.477 1.00 97.00 192 ARG A N 1
ATOM 1460 C CA . ARG A 1 192 ? -3.782 -14.214 26.906 1.00 97.00 192 ARG A CA 1
ATOM 1461 C C . ARG A 1 192 ? -5.212 -14.037 27.414 1.00 97.00 192 ARG A C 1
ATOM 1463 O O . ARG A 1 192 ? -5.410 -13.984 28.621 1.00 97.00 192 ARG A O 1
ATOM 1470 N N . LEU A 1 193 ? -6.187 -13.942 26.513 1.00 97.44 193 LEU A N 1
ATOM 1471 C CA . LEU A 1 193 ? -7.598 -13.831 26.869 1.00 97.44 193 LEU A CA 1
ATOM 1472 C C . LEU A 1 193 ? -8.106 -15.120 27.537 1.00 97.44 193 LEU A C 1
ATOM 1474 O O . LEU A 1 193 ? -7.693 -16.235 27.175 1.00 97.44 193 LEU A O 1
ATOM 1478 N N . SER A 1 194 ? -9.048 -14.963 28.466 1.00 98.31 194 SER A N 1
ATOM 1479 C CA . SER A 1 194 ? -9.841 -16.070 29.007 1.00 98.31 194 SER A CA 1
ATOM 1480 C C . SER A 1 194 ? -10.669 -16.749 27.907 1.00 98.31 194 SER A C 1
ATOM 1482 O O . SER A 1 194 ? -10.811 -16.235 26.794 1.00 98.31 194 SER A O 1
ATOM 1484 N N . HIS A 1 195 ? -11.221 -17.932 28.194 1.00 97.94 195 HIS A N 1
ATOM 1485 C CA . HIS A 1 195 ? -12.051 -18.645 27.219 1.00 97.94 195 HIS A CA 1
ATOM 1486 C C . HIS A 1 195 ? -13.264 -17.809 26.771 1.00 97.94 195 HIS A C 1
ATOM 1488 O O . HIS A 1 195 ? -13.506 -17.678 25.571 1.00 97.94 195 HIS A O 1
ATOM 1494 N N . ASP A 1 196 ? -13.966 -17.177 27.713 1.00 98.44 196 ASP A N 1
ATOM 1495 C CA . ASP A 1 196 ? -15.159 -16.378 27.419 1.00 98.44 196 ASP A CA 1
ATOM 1496 C C . ASP A 1 196 ? -14.828 -15.138 26.578 1.00 98.44 196 ASP A C 1
ATOM 1498 O O . ASP A 1 196 ? -15.507 -14.845 25.590 1.00 98.44 196 ASP A O 1
ATOM 1502 N N . GLU A 1 197 ? -13.729 -14.447 26.891 1.00 98.06 197 GLU A N 1
ATOM 1503 C CA . GLU A 1 197 ? -13.253 -13.308 26.098 1.00 98.06 197 GLU A CA 1
ATOM 1504 C C . GLU A 1 197 ? -12.850 -13.722 24.677 1.00 98.06 197 GLU A C 1
ATOM 1506 O O . GLU A 1 197 ? -13.143 -13.001 23.720 1.00 98.06 197 GLU A O 1
ATOM 1511 N N . LYS A 1 198 ? -12.232 -14.901 24.507 1.00 98.19 198 LYS A N 1
ATOM 1512 C CA . LYS A 1 198 ? -11.910 -15.454 23.179 1.00 98.19 198 LYS A CA 1
ATOM 1513 C C . LYS A 1 198 ? -13.170 -15.701 22.358 1.00 98.19 198 LYS A C 1
ATOM 1515 O O . LYS A 1 198 ? -13.189 -15.364 21.174 1.00 98.19 198 LYS A O 1
ATOM 1520 N N . LEU A 1 199 ? -14.228 -16.239 22.967 1.00 97.88 199 LEU A N 1
ATOM 1521 C CA . LEU A 1 199 ? -15.506 -16.449 22.282 1.00 97.88 199 LEU A CA 1
ATOM 1522 C C . LEU A 1 199 ? -16.129 -15.124 21.828 1.00 97.88 199 LEU A C 1
ATOM 1524 O O . LEU A 1 199 ? -16.589 -15.024 20.689 1.00 97.88 199 LEU A O 1
ATOM 1528 N N . VAL A 1 200 ? -16.111 -14.092 22.678 1.00 96.81 200 VAL A N 1
ATOM 1529 C CA . VAL A 1 200 ? -16.583 -12.746 22.302 1.00 96.81 200 VAL A CA 1
ATOM 1530 C C . VAL A 1 200 ? -15.742 -12.172 21.160 1.00 96.81 200 VAL A C 1
ATOM 1532 O O . VAL A 1 200 ? -16.298 -11.657 20.188 1.00 96.81 200 VAL A O 1
ATOM 1535 N N . PHE A 1 201 ? -14.415 -12.298 21.239 1.00 95.12 201 PHE A N 1
ATOM 1536 C CA . PHE A 1 201 ? -13.495 -11.821 20.210 1.00 95.12 201 PHE A CA 1
ATOM 1537 C C . PHE A 1 201 ? -13.758 -12.489 18.852 1.00 95.12 201 PHE A C 1
ATOM 1539 O O . PHE A 1 201 ? -13.963 -11.795 17.858 1.00 95.12 201 PHE A O 1
ATOM 1546 N N . ILE A 1 202 ? -13.826 -13.824 18.805 1.00 95.88 202 ILE A N 1
ATOM 1547 C CA . ILE A 1 202 ? -14.060 -14.569 17.558 1.00 95.88 202 ILE A CA 1
ATOM 1548 C C . ILE A 1 202 ? -15.431 -14.252 16.958 1.00 95.88 202 ILE A C 1
ATOM 1550 O O . ILE A 1 202 ? -15.536 -14.123 15.740 1.00 95.88 202 ILE A O 1
ATOM 1554 N N . ARG A 1 203 ? -16.470 -14.050 17.778 1.00 96.06 203 ARG A N 1
ATOM 1555 C CA . ARG A 1 203 ? -17.783 -13.605 17.278 1.00 96.06 203 ARG A CA 1
ATOM 1556 C C . ARG A 1 203 ? -17.698 -12.238 16.599 1.00 96.06 203 ARG A C 1
ATOM 1558 O O . ARG A 1 203 ? -18.249 -12.076 15.517 1.00 96.06 203 ARG A O 1
ATOM 1565 N N . ARG A 1 204 ? -16.978 -11.274 17.184 1.00 94.50 204 ARG A N 1
ATOM 1566 C CA . ARG A 1 204 ? -16.760 -9.953 16.561 1.00 94.50 204 ARG A CA 1
ATOM 1567 C C . ARG A 1 204 ? -15.990 -10.061 15.246 1.00 94.50 204 ARG A C 1
ATOM 1569 O O . ARG A 1 204 ? -16.373 -9.431 14.269 1.00 94.50 204 ARG A O 1
ATOM 1576 N N . VAL A 1 205 ? -14.958 -10.904 15.200 1.00 93.94 205 VAL A N 1
ATOM 1577 C CA . VAL A 1 205 ? -14.216 -11.186 13.962 1.00 93.94 205 VAL A CA 1
ATOM 1578 C C . VAL A 1 205 ? -15.136 -11.796 12.901 1.00 93.94 205 VAL A C 1
ATOM 1580 O O . VAL A 1 205 ? -15.128 -11.347 11.759 1.00 93.94 205 VAL A O 1
ATOM 1583 N N . ALA A 1 206 ? -15.975 -12.766 13.272 1.00 94.69 206 ALA A N 1
ATOM 1584 C CA . ALA A 1 206 ? -16.937 -13.377 12.358 1.00 94.69 206 ALA A CA 1
ATOM 1585 C C . ALA A 1 206 ? -17.938 -12.352 11.798 1.00 94.69 206 ALA A C 1
ATOM 1587 O O . ALA A 1 206 ? -18.193 -12.357 10.595 1.00 94.69 206 ALA A O 1
ATOM 1588 N N . PHE A 1 207 ? -18.442 -11.433 12.630 1.00 94.75 207 PHE A N 1
ATOM 1589 C CA . PHE A 1 207 ? -19.300 -10.336 12.169 1.00 94.75 207 PHE A CA 1
ATOM 1590 C C . PHE A 1 207 ? -18.580 -9.391 11.199 1.00 94.75 207 PHE A C 1
ATOM 1592 O O . PHE A 1 207 ? -19.161 -9.020 10.180 1.00 94.75 207 PHE A O 1
ATOM 1599 N N . ALA A 1 208 ? -17.312 -9.057 11.452 1.00 93.81 208 ALA A N 1
ATOM 1600 C CA . ALA A 1 208 ? -16.519 -8.244 10.531 1.00 93.81 208 ALA A CA 1
ATOM 1601 C C . ALA A 1 208 ? -16.337 -8.938 9.165 1.00 93.81 208 ALA A C 1
ATOM 1603 O O . ALA A 1 208 ? -16.543 -8.315 8.125 1.00 93.81 208 ALA A O 1
ATOM 1604 N N . PHE A 1 209 ? -16.036 -10.244 9.144 1.00 93.31 209 PHE A N 1
ATOM 1605 C CA . PHE A 1 209 ? -15.958 -11.020 7.895 1.00 93.31 209 PHE A CA 1
ATOM 1606 C C . PHE A 1 209 ? -17.304 -11.104 7.168 1.00 93.31 209 PHE A C 1
ATOM 1608 O O . PHE A 1 209 ? -17.353 -10.945 5.948 1.00 93.31 209 PHE A O 1
ATOM 1615 N N . GLN A 1 210 ? -18.398 -11.308 7.905 1.00 93.31 210 GLN A N 1
ATOM 1616 C CA . GLN A 1 210 ? -19.744 -11.301 7.336 1.00 93.31 210 GLN A CA 1
ATOM 1617 C C . GLN A 1 210 ? -20.067 -9.950 6.685 1.00 93.31 210 GLN A C 1
ATOM 1619 O O . GLN A 1 210 ? -20.626 -9.918 5.587 1.00 93.31 210 GLN A O 1
ATOM 1624 N N . ALA A 1 211 ? -19.691 -8.841 7.325 1.00 91.88 211 ALA A N 1
ATOM 1625 C CA . ALA A 1 211 ? -19.869 -7.508 6.766 1.00 91.88 211 ALA A CA 1
ATOM 1626 C C . ALA A 1 211 ? -19.057 -7.316 5.479 1.00 91.88 211 ALA A C 1
ATOM 1628 O O . ALA A 1 211 ? -19.614 -6.830 4.498 1.00 91.88 211 ALA A O 1
ATOM 1629 N N . CYS A 1 212 ? -17.805 -7.788 5.431 1.00 89.00 212 CYS A N 1
ATOM 1630 C CA . CYS A 1 212 ? -17.005 -7.789 4.201 1.00 89.00 212 CYS A CA 1
ATOM 1631 C C . CYS A 1 212 ? -17.699 -8.546 3.056 1.00 89.00 212 CYS A C 1
ATOM 1633 O O . CYS A 1 212 ? -17.743 -8.054 1.932 1.00 89.00 212 CYS A O 1
ATOM 1635 N N . TRP A 1 213 ? -18.272 -9.722 3.329 1.00 86.69 213 TRP A N 1
ATOM 1636 C CA . TRP A 1 213 ? -18.996 -10.511 2.319 1.00 86.69 213 TRP A CA 1
ATOM 1637 C C . TRP A 1 213 ? -20.345 -9.921 1.913 1.00 86.69 213 TRP A C 1
ATOM 1639 O O . TRP A 1 213 ? -20.875 -10.275 0.864 1.00 86.69 213 TRP A O 1
ATOM 1649 N N . SER A 1 214 ? -20.892 -9.027 2.732 1.00 86.94 214 SER A N 1
ATOM 1650 C CA . SER A 1 214 ? -22.159 -8.347 2.459 1.00 86.94 214 SER A CA 1
ATOM 1651 C C . SER A 1 214 ? -21.971 -7.051 1.666 1.00 86.94 214 SER A C 1
ATOM 1653 O O . SER A 1 214 ? -22.964 -6.421 1.300 1.00 86.94 214 SER A O 1
ATOM 1655 N N . ILE A 1 215 ? -20.726 -6.638 1.385 1.00 84.88 215 ILE A N 1
ATOM 1656 C CA . ILE A 1 215 ? -20.454 -5.496 0.508 1.00 84.88 215 ILE A CA 1
ATOM 1657 C C . ILE A 1 215 ? -20.973 -5.853 -0.893 1.00 84.88 215 ILE A C 1
ATOM 1659 O O . ILE A 1 215 ? -20.506 -6.828 -1.485 1.00 84.88 215 ILE A O 1
ATOM 1663 N N . PRO A 1 216 ? -21.932 -5.090 -1.445 1.00 78.19 216 PRO A N 1
ATOM 1664 C CA . PRO A 1 216 ? -22.517 -5.410 -2.736 1.00 78.19 216 PRO A CA 1
ATOM 1665 C C . PRO A 1 216 ? -21.462 -5.281 -3.839 1.00 78.19 216 PRO A C 1
ATOM 1667 O O . PRO A 1 216 ? -20.950 -4.192 -4.101 1.00 78.19 216 PRO A O 1
ATOM 1670 N N . LEU A 1 217 ? -21.152 -6.402 -4.491 1.00 76.25 217 LEU A N 1
ATOM 1671 C CA . LEU A 1 217 ? -20.325 -6.455 -5.696 1.00 76.25 217 LEU A CA 1
ATOM 1672 C C . LEU A 1 217 ? -21.210 -6.363 -6.949 1.00 76.25 217 LEU A C 1
ATOM 1674 O O . LEU A 1 217 ? -22.409 -6.645 -6.896 1.00 76.25 217 LEU A O 1
ATOM 1678 N N . LEU A 1 218 ? -20.623 -5.983 -8.089 1.00 69.56 218 LEU A N 1
ATOM 1679 C CA . LEU A 1 218 ? -21.324 -6.001 -9.378 1.00 69.56 218 LEU A CA 1
ATOM 1680 C C . LEU A 1 218 ? -21.898 -7.398 -9.680 1.00 69.56 218 LEU A C 1
ATOM 1682 O O . LEU A 1 218 ? -21.282 -8.413 -9.361 1.00 69.56 218 LEU A O 1
ATOM 1686 N N . GLY A 1 219 ? -23.054 -7.442 -10.356 1.00 62.06 219 GLY A N 1
ATOM 1687 C CA . GLY A 1 219 ? -23.859 -8.650 -10.616 1.00 62.06 219 GLY A CA 1
ATOM 1688 C C . GLY A 1 219 ? -23.218 -9.748 -11.481 1.00 62.06 219 GLY A C 1
ATOM 1689 O O . GLY A 1 219 ? -23.893 -10.703 -11.857 1.00 62.06 219 GLY A O 1
ATOM 1690 N N . THR A 1 220 ? -21.928 -9.650 -11.796 1.00 68.69 220 THR A N 1
ATOM 1691 C CA . THR A 1 220 ? -21.163 -10.689 -12.490 1.00 68.69 220 THR A CA 1
ATOM 1692 C C . THR A 1 220 ? -20.020 -11.170 -11.606 1.00 68.69 220 THR A C 1
ATOM 1694 O O . THR A 1 220 ? -19.122 -10.395 -11.283 1.00 68.69 220 THR A O 1
ATOM 1697 N N . HIS A 1 221 ? -20.021 -12.464 -11.267 1.00 73.31 221 HIS A N 1
ATOM 1698 C CA . HIS A 1 221 ? -18.918 -13.151 -10.589 1.00 73.31 221 HIS A CA 1
ATOM 1699 C C . HIS A 1 221 ? -17.695 -13.245 -11.514 1.00 73.31 221 HIS A C 1
ATOM 1701 O O . HIS A 1 221 ? -17.453 -14.263 -12.167 1.00 73.31 221 HIS A O 1
ATOM 1707 N N . LEU A 1 222 ? -16.958 -12.145 -11.622 1.00 83.12 222 LEU A N 1
ATOM 1708 C CA . LEU A 1 222 ? -15.703 -12.066 -12.354 1.00 83.12 222 LEU A CA 1
ATOM 1709 C C . LEU A 1 222 ? -14.548 -12.359 -11.391 1.00 83.12 222 LEU A C 1
ATOM 1711 O O . LEU A 1 222 ? -14.565 -11.947 -10.235 1.00 83.12 222 LEU A O 1
ATOM 1715 N N . ILE A 1 223 ? -13.545 -13.081 -11.874 1.00 80.50 223 ILE A N 1
ATOM 1716 C CA . ILE A 1 223 ? -12.302 -13.367 -11.155 1.00 80.50 223 ILE A CA 1
ATOM 1717 C C . ILE A 1 223 ? -11.261 -12.392 -11.680 1.00 80.50 223 ILE A C 1
ATOM 1719 O O . ILE A 1 223 ? -10.967 -12.456 -12.866 1.00 80.50 223 ILE A O 1
ATOM 1723 N N . GLY A 1 224 ? -10.725 -11.529 -10.824 1.00 81.31 224 GLY A N 1
ATOM 1724 C CA . GLY A 1 224 ? -9.727 -10.513 -11.158 1.00 81.31 224 GLY A CA 1
ATOM 1725 C C . GLY A 1 224 ? -9.428 -9.635 -9.942 1.00 81.31 224 GLY A C 1
ATOM 1726 O O . GLY A 1 224 ? -9.787 -9.991 -8.817 1.00 81.31 224 GLY A O 1
ATOM 1727 N N . GLU A 1 225 ? -8.791 -8.491 -10.161 1.00 84.44 225 GLU A N 1
ATOM 1728 C CA . GLU A 1 225 ? -8.572 -7.487 -9.124 1.00 84.44 225 GLU A CA 1
ATOM 1729 C C . GLU A 1 225 ? -9.816 -6.604 -8.958 1.00 84.44 225 GLU A C 1
ATOM 1731 O O . GLU A 1 225 ? -10.330 -6.066 -9.934 1.00 84.44 225 GLU A O 1
ATOM 1736 N N . LEU A 1 226 ? -10.291 -6.428 -7.722 1.00 85.56 226 LEU A N 1
ATOM 1737 C CA . LEU A 1 226 ? -11.327 -5.442 -7.421 1.00 85.56 226 LEU A CA 1
ATOM 1738 C C . LEU A 1 226 ? -10.724 -4.036 -7.427 1.00 85.56 226 LEU A C 1
ATOM 1740 O O . LEU A 1 226 ? -9.880 -3.715 -6.589 1.00 85.56 226 LEU A O 1
ATOM 1744 N N . THR A 1 227 ? -11.218 -3.196 -8.324 1.00 88.25 227 THR A N 1
ATOM 1745 C CA . THR A 1 227 ? -10.874 -1.780 -8.418 1.00 88.25 227 THR A CA 1
ATOM 1746 C C . THR A 1 227 ? -12.081 -0.917 -8.076 1.00 88.25 227 THR A C 1
ATOM 1748 O O . THR A 1 227 ? -13.225 -1.280 -8.340 1.00 88.25 227 THR A O 1
ATOM 1751 N N . ALA A 1 228 ? -11.831 0.239 -7.477 1.00 90.69 228 ALA A N 1
ATOM 1752 C CA . ALA A 1 228 ? -12.827 1.245 -7.152 1.00 90.69 228 ALA A CA 1
ATOM 1753 C C . ALA A 1 228 ? -12.402 2.568 -7.788 1.00 90.69 228 ALA A C 1
ATOM 1755 O O . ALA A 1 228 ? -11.225 2.925 -7.762 1.00 90.69 228 ALA A O 1
ATOM 1756 N N . THR A 1 229 ? -13.342 3.272 -8.406 1.00 89.44 229 THR A N 1
ATOM 1757 C CA . THR A 1 229 ? -13.084 4.575 -9.026 1.00 89.44 229 THR A CA 1
ATOM 1758 C C . THR A 1 229 ? -14.190 5.542 -8.650 1.00 89.44 229 THR A C 1
ATOM 1760 O O . THR A 1 229 ? -15.368 5.192 -8.724 1.00 89.44 229 THR A O 1
ATOM 1763 N N . ASP A 1 230 ? -13.806 6.761 -8.285 1.00 87.81 230 ASP A N 1
ATOM 1764 C CA . ASP A 1 230 ? -14.753 7.845 -8.051 1.00 87.81 230 ASP A CA 1
ATOM 1765 C C . ASP A 1 230 ? -15.285 8.361 -9.396 1.00 87.81 230 ASP A C 1
ATOM 1767 O O . ASP A 1 230 ? -14.523 8.797 -10.267 1.00 87.81 230 ASP A O 1
ATOM 1771 N N . VAL A 1 231 ? -16.602 8.294 -9.576 1.00 86.69 231 VAL A N 1
ATOM 1772 C CA . VAL A 1 231 ? -17.328 8.817 -10.737 1.00 86.69 231 VAL A CA 1
ATOM 1773 C C . VAL A 1 231 ? -18.385 9.787 -10.215 1.00 86.69 231 VAL A C 1
ATOM 1775 O O . VAL A 1 231 ? -19.504 9.404 -9.879 1.00 86.69 231 VAL A O 1
ATOM 1778 N N . GLY A 1 232 ? -18.005 11.062 -10.107 1.00 86.31 232 GLY A N 1
ATOM 1779 C CA . GLY A 1 232 ? -18.817 12.058 -9.405 1.00 86.31 232 GLY A CA 1
ATOM 1780 C C . GLY A 1 232 ? -18.878 11.746 -7.909 1.00 86.31 232 GLY A C 1
ATOM 1781 O O . GLY A 1 232 ? -17.841 11.541 -7.286 1.00 86.31 232 GLY A O 1
ATOM 1782 N N . ASP A 1 233 ? -20.088 11.677 -7.354 1.00 84.38 233 ASP A N 1
ATOM 1783 C CA . ASP A 1 233 ? -20.325 11.389 -5.928 1.00 84.38 233 ASP A CA 1
ATOM 1784 C C . ASP A 1 233 ? -20.471 9.885 -5.618 1.00 84.38 233 ASP A C 1
ATOM 1786 O O . ASP A 1 233 ? -20.737 9.487 -4.473 1.00 84.38 233 ASP A O 1
ATOM 1790 N N . GLU A 1 234 ? -20.328 9.036 -6.639 1.00 87.62 234 GLU A N 1
ATOM 1791 C CA . GLU A 1 234 ? -20.451 7.589 -6.521 1.00 87.62 234 GLU A CA 1
ATOM 1792 C C . GLU A 1 234 ? -19.108 6.887 -6.706 1.00 87.62 234 GLU A C 1
ATOM 1794 O O . GLU A 1 234 ? -18.305 7.227 -7.572 1.00 87.62 234 GLU A O 1
ATOM 1799 N N . VAL A 1 235 ? -18.893 5.845 -5.903 1.00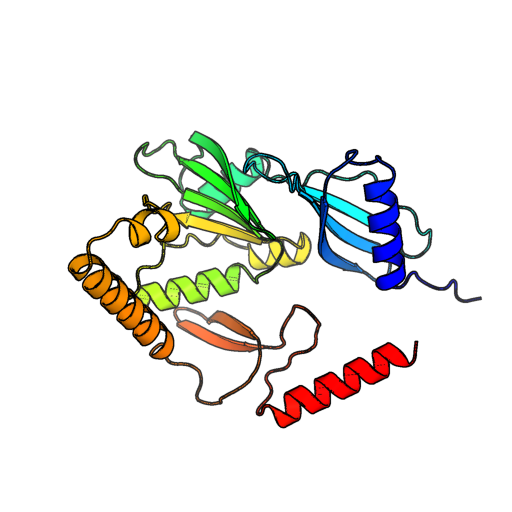 88.75 235 VAL A N 1
ATOM 1800 C CA . VAL A 1 235 ? -17.779 4.917 -6.087 1.00 88.75 235 VAL A CA 1
ATOM 1801 C C . VAL A 1 235 ? -18.277 3.754 -6.931 1.00 88.75 235 VAL A C 1
ATOM 1803 O O . VAL A 1 235 ? -19.141 2.985 -6.495 1.00 88.75 235 VAL A O 1
ATOM 1806 N N . VAL A 1 236 ? -17.713 3.611 -8.126 1.00 88.75 236 VAL A N 1
ATOM 1807 C CA . VAL A 1 236 ? -17.990 2.488 -9.022 1.00 88.75 236 VAL A CA 1
ATOM 1808 C C . VAL A 1 236 ? -16.950 1.406 -8.777 1.00 88.75 236 VAL A C 1
ATOM 1810 O O . VAL A 1 236 ? -15.747 1.643 -8.890 1.00 88.75 236 VAL A O 1
ATOM 1813 N N . LEU A 1 237 ? -17.424 0.209 -8.436 1.00 89.31 237 LEU A N 1
ATOM 1814 C CA . LEU A 1 237 ? -16.590 -0.984 -8.335 1.00 89.31 237 LEU A CA 1
ATOM 1815 C C . LEU A 1 237 ? -16.489 -1.652 -9.705 1.00 89.31 237 LEU A C 1
ATOM 1817 O O . LEU A 1 237 ? -17.493 -1.770 -10.398 1.00 89.31 237 LEU A O 1
ATOM 1821 N N . SER A 1 238 ? -15.309 -2.131 -10.074 1.00 87.50 238 SER A N 1
ATOM 1822 C CA . SER A 1 238 ? -15.060 -2.920 -11.283 1.00 87.50 238 SER A CA 1
ATOM 1823 C C . SER A 1 238 ? -14.103 -4.071 -10.976 1.00 87.50 238 SER A C 1
ATOM 1825 O O . SER A 1 238 ? -13.397 -4.055 -9.971 1.00 87.50 238 SER A O 1
ATOM 1827 N N . ILE A 1 239 ? -14.117 -5.103 -11.822 1.00 85.50 239 ILE A N 1
ATOM 1828 C CA . ILE A 1 239 ? -13.123 -6.177 -11.773 1.00 85.50 239 ILE A CA 1
ATOM 1829 C C . ILE A 1 239 ? -12.191 -6.009 -12.967 1.00 85.50 239 ILE A C 1
ATOM 1831 O O . ILE A 1 239 ? -12.631 -6.054 -14.117 1.00 85.50 239 ILE A O 1
ATOM 1835 N N . GLU A 1 240 ? -10.913 -5.829 -12.681 1.00 82.56 240 GLU A N 1
ATOM 1836 C CA . GLU A 1 240 ? -9.850 -5.599 -13.649 1.00 82.56 240 GLU A CA 1
ATOM 1837 C C . GLU A 1 240 ? -8.859 -6.773 -13.681 1.00 82.56 240 GLU A C 1
ATOM 1839 O O . GLU A 1 240 ? -8.902 -7.673 -12.836 1.00 82.56 240 GLU A O 1
ATOM 1844 N N . PRO A 1 241 ? -7.979 -6.827 -14.692 1.00 78.19 241 PRO A N 1
ATOM 1845 C CA . PRO A 1 241 ? -6.793 -7.667 -14.653 1.00 78.19 241 PRO A CA 1
ATOM 1846 C C . PRO A 1 241 ? -6.038 -7.646 -13.319 1.00 78.19 241 PRO A C 1
ATOM 1848 O O . PRO A 1 241 ? -5.721 -6.579 -12.807 1.00 78.19 241 PRO A O 1
ATOM 1851 N N . ASP A 1 242 ? -5.674 -8.820 -12.791 1.00 73.31 242 ASP A N 1
ATOM 1852 C CA . ASP A 1 242 ? -4.669 -8.903 -11.727 1.00 73.31 242 ASP A CA 1
ATOM 1853 C C . ASP A 1 242 ? -3.324 -8.334 -12.204 1.00 73.31 242 ASP A C 1
ATOM 1855 O O . ASP A 1 242 ? -2.738 -8.755 -13.211 1.00 73.31 242 ASP A O 1
ATOM 1859 N N . ARG A 1 243 ? -2.824 -7.371 -11.430 1.00 65.94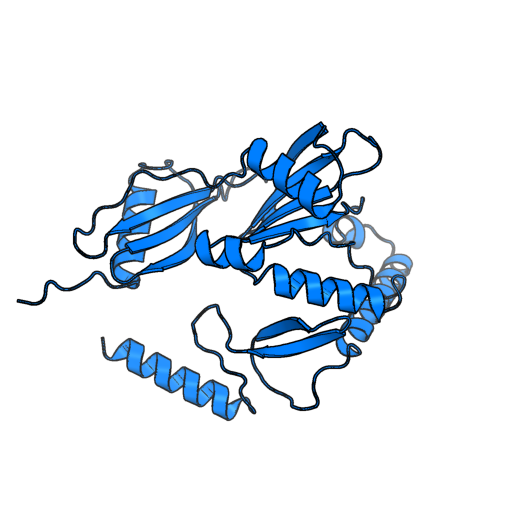 243 ARG A N 1
ATOM 1860 C CA . ARG A 1 243 ? -1.603 -6.623 -11.732 1.00 65.94 243 ARG A CA 1
ATOM 1861 C C . ARG A 1 243 ? -0.294 -7.365 -11.462 1.00 65.94 243 ARG A C 1
ATOM 1863 O O . ARG A 1 243 ? 0.741 -6.924 -11.956 1.00 65.94 243 ARG A O 1
ATOM 1870 N N . HIS A 1 244 ? -0.281 -8.440 -10.668 1.00 57.72 244 HIS A N 1
ATOM 1871 C CA . HIS A 1 244 ? 0.973 -9.031 -10.169 1.00 57.72 244 HIS A CA 1
ATOM 1872 C C . HIS A 1 244 ? 1.739 -9.773 -11.266 1.00 57.72 244 HIS A C 1
ATOM 1874 O O . HIS A 1 244 ? 2.972 -9.765 -11.294 1.00 57.72 244 HIS A O 1
ATOM 1880 N N . HIS A 1 245 ? 1.007 -10.368 -12.205 1.00 53.62 245 HIS A N 1
ATOM 1881 C CA . HIS A 1 245 ? 1.596 -11.180 -13.267 1.00 53.62 245 HIS A CA 1
ATOM 1882 C C . HIS A 1 245 ? 1.144 -10.782 -14.674 1.00 53.62 245 HIS A C 1
ATOM 1884 O O . HIS A 1 245 ? 1.491 -11.472 -15.628 1.00 53.62 245 HIS A O 1
ATOM 1890 N N . SER A 1 246 ? 0.337 -9.719 -14.819 1.00 53.56 246 SER A N 1
ATOM 1891 C CA . SER A 1 246 ? -0.474 -9.510 -16.038 1.00 53.56 246 SER A CA 1
ATOM 1892 C C . SER A 1 246 ? -1.310 -10.756 -16.401 1.00 53.56 246 SER A C 1
ATOM 1894 O O . SER A 1 246 ? -1.755 -10.917 -17.535 1.00 53.56 246 SER A O 1
ATOM 1896 N N . LEU A 1 247 ? -1.499 -11.659 -15.427 1.00 57.12 247 LEU A N 1
ATOM 1897 C CA . LEU A 1 247 ? -2.284 -12.880 -15.510 1.00 57.12 247 LEU A CA 1
ATOM 1898 C C . LEU A 1 247 ? -3.547 -12.644 -14.714 1.00 57.12 247 LEU A C 1
ATOM 1900 O O . LEU A 1 247 ? -3.614 -12.853 -13.510 1.00 57.12 247 LEU A O 1
ATOM 1904 N N . GLY A 1 248 ? -4.548 -12.173 -15.426 1.00 57.94 248 GLY A N 1
ATOM 1905 C CA . GLY A 1 248 ? -5.734 -11.629 -14.819 1.00 57.94 248 GLY A CA 1
ATOM 1906 C C . GLY A 1 248 ? -6.448 -10.871 -15.906 1.00 57.94 248 GLY A C 1
ATOM 1907 O O . GLY A 1 248 ? -5.889 -9.948 -16.465 1.00 57.94 248 GLY A O 1
ATOM 1908 N N . GLY A 1 249 ? -7.644 -11.279 -16.272 1.00 61.41 249 GLY A N 1
ATOM 1909 C CA . GLY A 1 249 ? -8.656 -10.343 -16.726 1.00 61.41 249 GLY A CA 1
ATOM 1910 C C . GLY A 1 249 ? -9.712 -10.292 -15.637 1.00 61.41 249 GLY A C 1
ATOM 1911 O O . GLY A 1 249 ? -9.594 -11.025 -14.659 1.00 61.41 249 GLY A O 1
ATOM 1912 N N . PRO A 1 250 ? -10.809 -9.570 -15.841 1.00 76.44 250 PRO A N 1
ATOM 1913 C CA . PRO A 1 250 ? -12.076 -10.107 -15.391 1.00 76.44 250 PRO A CA 1
ATOM 1914 C C . PRO A 1 250 ? -12.334 -11.437 -16.116 1.00 76.44 250 PRO A C 1
ATOM 1916 O O . PRO A 1 250 ? -12.691 -11.470 -17.296 1.00 76.44 250 PRO A O 1
ATOM 1919 N N . PHE A 1 251 ? -12.157 -12.567 -15.435 1.00 81.38 251 PHE A N 1
ATOM 1920 C CA . PHE A 1 251 ? -12.546 -13.870 -15.970 1.00 81.38 251 PHE A CA 1
ATOM 1921 C C . PHE A 1 251 ? -13.933 -14.253 -15.487 1.00 81.38 251 PHE A C 1
ATOM 1923 O O . PHE A 1 251 ? -14.189 -14.340 -14.295 1.00 81.38 251 PHE A O 1
ATOM 1930 N N . SER A 1 252 ? -14.816 -14.608 -16.415 1.00 85.44 252 SER A N 1
ATOM 1931 C CA . SER A 1 252 ? -16.173 -15.048 -16.072 1.00 85.44 252 SER A CA 1
ATOM 1932 C C . SER A 1 252 ? -16.249 -16.454 -15.454 1.00 85.44 252 SER A C 1
ATOM 1934 O O . SER A 1 252 ? -17.345 -16.953 -15.231 1.00 85.44 252 SER A O 1
ATOM 1936 N N . SER A 1 253 ? -15.121 -17.160 -15.298 1.00 84.44 253 SER A N 1
ATOM 1937 C CA . SER A 1 253 ? -15.057 -18.489 -14.668 1.00 84.44 253 SER A CA 1
ATOM 1938 C C . SER A 1 253 ? -13.616 -18.918 -14.384 1.00 84.44 253 SER A C 1
ATOM 1940 O O . SER A 1 253 ? -12.689 -18.508 -15.090 1.00 84.44 253 SER A O 1
ATOM 1942 N N . VAL A 1 254 ? -13.450 -19.851 -13.440 1.00 84.12 254 VAL A N 1
ATOM 1943 C CA . VAL A 1 254 ? -12.167 -20.516 -13.140 1.00 84.12 254 VAL A CA 1
ATOM 1944 C C . VAL A 1 254 ? -11.577 -21.185 -14.384 1.00 84.12 254 VAL A C 1
ATOM 1946 O O . VAL A 1 254 ? -10.378 -21.098 -14.621 1.00 84.12 254 VAL A O 1
ATOM 1949 N N . ARG A 1 255 ? -12.411 -21.797 -15.238 1.00 87.62 255 ARG A N 1
ATOM 1950 C CA . ARG A 1 255 ? -11.953 -22.431 -16.485 1.00 87.62 255 ARG A CA 1
ATOM 1951 C C . ARG A 1 255 ? -11.241 -21.433 -17.400 1.00 87.62 255 ARG A C 1
ATOM 1953 O O . ARG A 1 255 ? -10.170 -21.748 -17.908 1.00 87.62 255 ARG A O 1
ATOM 1960 N N . LYS A 1 256 ? -11.822 -20.245 -17.609 1.00 85.69 256 LYS A N 1
ATOM 1961 C CA . LYS A 1 256 ? -11.212 -19.203 -18.454 1.00 85.69 256 LYS A CA 1
ATOM 1962 C C . LYS A 1 256 ? -9.917 -18.671 -17.847 1.00 85.69 256 LYS A C 1
ATOM 1964 O O . LYS A 1 256 ? -8.949 -18.499 -18.581 1.00 85.69 256 LYS A O 1
ATOM 1969 N N . TYR A 1 257 ? -9.900 -18.470 -16.528 1.00 84.88 257 TYR A N 1
ATOM 1970 C CA . TYR A 1 257 ? -8.689 -18.099 -15.798 1.00 84.88 257 TYR A CA 1
ATOM 1971 C C . TYR A 1 257 ? -7.572 -19.131 -16.020 1.00 84.88 257 TYR A C 1
ATOM 1973 O O . TYR A 1 257 ? -6.503 -18.779 -16.510 1.00 84.88 257 TYR A O 1
ATOM 1981 N N . LEU A 1 258 ? -7.842 -20.417 -15.767 1.00 85.62 258 LEU A N 1
ATOM 1982 C CA . LEU A 1 258 ? -6.857 -21.493 -15.927 1.00 85.62 258 LEU A CA 1
ATOM 1983 C C . LEU A 1 258 ? -6.382 -21.644 -17.377 1.00 85.62 258 LEU A C 1
ATOM 1985 O O . LEU A 1 258 ? -5.198 -21.854 -17.612 1.00 85.62 258 LEU A O 1
ATOM 1989 N N . GLN A 1 259 ? -7.273 -21.502 -18.362 1.00 86.75 259 GLN A N 1
ATOM 1990 C CA . GLN A 1 259 ? -6.889 -21.530 -19.777 1.00 86.75 259 GLN A CA 1
ATOM 1991 C C . GLN A 1 259 ? -5.933 -20.389 -20.139 1.00 86.75 259 GLN A C 1
ATOM 1993 O O . GLN A 1 259 ? -4.966 -20.616 -20.865 1.00 86.75 259 GLN A O 1
ATOM 1998 N N . ALA A 1 260 ? -6.195 -19.173 -19.653 1.00 83.19 260 ALA A N 1
ATOM 1999 C CA . ALA A 1 260 ? -5.304 -18.037 -19.865 1.00 83.19 260 ALA A CA 1
ATOM 2000 C C . ALA A 1 260 ? -3.963 -18.237 -19.146 1.00 83.19 260 ALA A C 1
ATOM 2002 O O . ALA A 1 260 ? -2.915 -17.999 -19.743 1.00 83.19 260 ALA A O 1
ATOM 2003 N N . TYR A 1 261 ? -4.002 -18.749 -17.913 1.00 81.94 261 TYR A N 1
ATOM 2004 C CA . TYR A 1 261 ? -2.815 -19.082 -17.133 1.00 81.94 261 TYR A CA 1
ATOM 2005 C C . TYR A 1 261 ? -1.924 -20.091 -17.867 1.00 81.94 261 TYR A C 1
ATOM 2007 O O . TYR A 1 261 ? -0.772 -19.786 -18.150 1.00 81.94 261 TYR A O 1
ATOM 2015 N N . ILE A 1 262 ? -2.478 -21.238 -18.283 1.00 84.06 262 ILE A N 1
ATOM 2016 C CA . ILE A 1 262 ? -1.742 -22.279 -19.020 1.00 84.06 262 ILE A CA 1
ATOM 2017 C C . ILE A 1 262 ? -1.135 -21.713 -20.306 1.00 84.06 262 ILE A C 1
ATOM 2019 O O . ILE A 1 262 ? 0.038 -21.946 -20.575 1.00 84.06 262 ILE A O 1
ATOM 2023 N N . LYS A 1 263 ? -1.900 -20.940 -21.092 1.00 82.94 263 LYS A N 1
ATOM 2024 C CA . LYS A 1 263 ? -1.381 -20.310 -22.318 1.00 82.94 263 LYS A CA 1
ATOM 2025 C C . LYS A 1 263 ? -0.203 -19.384 -22.029 1.00 82.94 263 LYS A C 1
ATOM 2027 O O . LYS A 1 263 ? 0.797 -19.447 -22.731 1.00 82.94 263 LYS A O 1
ATOM 2032 N N . SER A 1 264 ? -0.308 -18.553 -20.995 1.00 75.94 264 SER A N 1
ATOM 2033 C CA . SER A 1 264 ? 0.786 -17.669 -20.594 1.00 75.94 264 SER A CA 1
ATOM 2034 C C . SER A 1 264 ? 2.009 -18.446 -20.120 1.00 75.94 264 SER A C 1
ATOM 2036 O O . SER A 1 264 ? 3.126 -18.055 -20.446 1.00 75.94 264 SER A O 1
ATOM 2038 N N . SER A 1 265 ? 1.817 -19.529 -19.363 1.00 78.06 265 SER A N 1
ATOM 2039 C CA . SER A 1 265 ? 2.912 -20.393 -18.917 1.00 78.06 265 SER A CA 1
ATOM 2040 C C . SER A 1 265 ? 3.603 -21.073 -20.096 1.00 78.06 265 SER A C 1
ATOM 2042 O O . SER A 1 265 ? 4.824 -21.113 -20.126 1.00 78.06 265 SER A O 1
ATOM 2044 N N . LEU A 1 266 ? 2.851 -21.553 -21.092 1.00 81.69 266 LEU A N 1
ATOM 2045 C CA . LEU A 1 266 ? 3.424 -22.154 -22.301 1.00 81.69 266 LEU A CA 1
ATOM 2046 C C . LEU A 1 266 ? 4.243 -21.136 -23.106 1.00 81.69 266 LEU A C 1
ATOM 2048 O O . LEU A 1 266 ? 5.382 -21.424 -23.443 1.00 81.69 266 LEU A O 1
ATOM 2052 N N . ILE A 1 267 ? 3.723 -19.921 -23.314 1.00 76.69 267 ILE A N 1
ATOM 2053 C CA . ILE A 1 267 ? 4.465 -18.834 -23.982 1.00 76.69 267 ILE A CA 1
ATOM 2054 C C . ILE A 1 267 ? 5.749 -18.479 -23.217 1.00 76.69 267 ILE A C 1
ATOM 2056 O O . ILE A 1 267 ? 6.764 -18.145 -23.823 1.00 76.69 267 ILE A O 1
ATOM 2060 N N . ALA A 1 268 ? 5.712 -18.520 -21.882 1.00 70.06 268 ALA A N 1
ATOM 2061 C CA . ALA A 1 268 ? 6.893 -18.268 -21.063 1.00 70.06 268 ALA A CA 1
ATOM 2062 C C . ALA A 1 268 ? 7.955 -19.375 -21.195 1.00 70.06 268 ALA A C 1
ATOM 2064 O O . ALA A 1 268 ? 9.132 -19.073 -21.047 1.00 70.06 268 ALA A O 1
ATOM 2065 N N . LEU A 1 269 ? 7.548 -20.617 -21.485 1.00 75.06 269 LEU A N 1
ATOM 2066 C CA . LEU A 1 269 ? 8.435 -21.774 -21.669 1.00 75.06 269 LEU A CA 1
ATOM 2067 C C . LEU A 1 269 ? 9.006 -21.903 -23.092 1.00 75.06 269 LEU A C 1
ATOM 2069 O O . LEU A 1 269 ? 9.937 -22.670 -23.299 1.00 75.06 269 LEU A O 1
ATOM 2073 N N . GLU A 1 270 ? 8.451 -21.193 -24.077 1.00 75.69 270 GLU A N 1
ATOM 2074 C CA . GLU A 1 270 ? 8.959 -21.160 -25.462 1.00 75.69 270 GLU A CA 1
ATOM 2075 C C . GLU A 1 270 ? 10.205 -20.263 -25.634 1.00 75.69 270 GLU A C 1
ATOM 2077 O O . GLU A 1 270 ? 10.689 -20.086 -26.753 1.00 75.69 270 GLU A O 1
ATOM 2082 N N . LYS A 1 271 ? 10.715 -19.689 -24.540 1.00 52.94 271 LYS A N 1
ATOM 2083 C CA . LYS A 1 271 ? 11.904 -18.831 -24.478 1.00 52.94 271 LYS A CA 1
ATOM 2084 C C . LYS A 1 271 ? 13.015 -19.506 -23.689 1.00 52.94 271 LYS A C 1
ATOM 2086 O O . LYS A 1 271 ? 14.184 -19.222 -24.023 1.00 52.94 271 LYS A O 1
#

Foldseek 3Di:
DPQDFADPVNLVVLVVCCVCVCLPHHDFDWDKDFLDDDPFKTWMKIWGHDPPDDQDFTWIWIWMATRRVRDIDRTHTPDQDPVNVQLQCCQQPVFGWDDWDFDHADSFKTWIWTDTPVDRVWIKIKIKGLDDQQQQVLQVLVLCVVPPDCQLAPDFNWRDGPPQNVVCVVRSIGITMTTDDDDDDCVVVLVVDDPVVNVVVVVSVVSNVVSVVVPDDPPAPFDADWGWDDDDPDIDIDGAHHPRPSQGGRHSDPVRSVVSVVVVVVVVVVD

Secondary structure (DSSP, 8-state):
--PPPPPHHHHHHHHHHHIIIIIS-TT-EEEEEEEEE-SSEEEEEEEEE-SSS-S-PPEEEEEEEETTT-PBPPPEE----HHHHHHHHHHHHS--EEEEEEEEEETTEEEEEEEESS-TT-EEEEEEESSS-HHHHHHHHHHHHHHS-TTTS--PPB-PPTTHHHHHHHHS-EEEEEE------HHHHGGGS-HHHHHHHHHHHHHHHHHHHTSPPPSS--BSEEEEEEETTEEEEEEE--TTTS----BSSHHHHHHHHHHHHHHHHT-

pLDDT: mean 88.28, std 9.61, range [44.53, 98.44]

Organism: Tolypocladium ophioglossoides (strain CBS 100239) (NCBI:txid1163406)